Protein AF-B9Y4U5-F1 (afdb_monomer_lite)

Secondary structure (DSSP, 8-state):
------TTHHHHHHHHHH--HHHHTSS-HHHHHHHHHHHHHHHHHHTT-SSHHHHHHHHHHHHHH--GGG-PPPEE-GGGGT----SSHHHHHHHHHHSEEPPGGG-HHHHHHHHHHHHHHHHHHHH-TT-HHHHHHHHHHHHHHHHHHTTTTTT-HHHHHHHHHHHHHHHHHHHHHHHHHHHHHHHHHHHHH--

Sequence (195 aa):
MSQKRKNTDYLDDLFDKHFNDKDFMNTNLADFGQMVRETINEEARKQGYDTMSDLISGEIQEGLSGNSRTRKRPVTAAVHRRHGRYRTRYEYVREMLENIVYPPRQRGYYRDGHQDAVQRYLRRMAINQNDMMMYEKIVDEEIRKYYQQNTRQRSNKYDEGYYDGLKLVARALKQSRDLMMEEISDRLAAALKVY

Organism: NCBI:txid545696

pLDDT: mean 78.86, std 15.86, range [31.8, 96.75]

Radius of gyration: 22.82 Å; chains: 1; bounding box: 58×37×76 Å

Foldseek 3Di:
DDPPPPPCPVVVVLCVPPDDPVVVVPDDPVVVVVVVQCSQQLVVLQQQARGNVLVVVVVVVCVVVVDPVLPDDWAFPVCVVPDDPDPALLSQLCSRLVRTDARRRCHRLLQVLLNVLSVVLNVVCVVPVPPLVVSLVVLVVVLVVLCVVCVPPVSGSNSNNNSVSSVSSNVSSVVSVVSVVVVVVVVVVVVVVVD

Structure (mmCIF, N/CA/C/O backbone):
data_AF-B9Y4U5-F1
#
_entry.id   AF-B9Y4U5-F1
#
loop_
_atom_site.group_PDB
_atom_site.id
_atom_site.type_symbol
_atom_site.label_atom_id
_atom_site.label_alt_id
_atom_site.label_comp_id
_atom_site.label_asym_id
_atom_site.label_entity_id
_atom_site.label_seq_id
_atom_site.pdbx_PDB_ins_code
_atom_site.Cartn_x
_atom_site.Cartn_y
_atom_site.Cartn_z
_atom_site.occupancy
_atom_site.B_iso_or_equiv
_atom_site.auth_seq_id
_atom_site.auth_comp_id
_atom_site.auth_asym_id
_atom_site.auth_atom_id
_atom_site.pdbx_PDB_model_num
ATOM 1 N N . MET A 1 1 ? -1.825 -17.709 40.611 1.00 31.80 1 MET A N 1
ATOM 2 C CA . MET A 1 1 ? -2.908 -18.194 39.730 1.00 31.80 1 MET A CA 1
ATOM 3 C C . MET A 1 1 ? -3.210 -17.103 38.720 1.00 31.80 1 MET A C 1
ATOM 5 O O . MET A 1 1 ? -3.516 -15.998 39.137 1.00 31.80 1 MET A O 1
ATOM 9 N N . SER A 1 2 ? -3.021 -17.370 37.427 1.00 33.81 2 SER A N 1
ATOM 10 C CA . SER A 1 2 ? -3.265 -16.388 36.365 1.00 33.81 2 SER A CA 1
ATOM 11 C C . SER A 1 2 ? -4.761 -16.364 36.057 1.00 33.81 2 SER A C 1
ATOM 13 O O . SER A 1 2 ? -5.298 -17.355 35.561 1.00 33.81 2 SER A O 1
ATOM 15 N N . GLN A 1 3 ? -5.450 -15.280 36.415 1.00 38.94 3 GLN A N 1
ATOM 16 C CA . GLN A 1 3 ? -6.823 -15.045 35.978 1.00 38.94 3 GLN A CA 1
ATOM 17 C C . GLN A 1 3 ? -6.815 -14.974 34.449 1.00 38.94 3 GLN A C 1
ATOM 19 O O . GLN A 1 3 ? -6.248 -14.054 33.862 1.00 38.94 3 GLN A O 1
ATOM 24 N N . LYS A 1 4 ? -7.428 -15.971 33.801 1.00 40.78 4 LYS A N 1
ATOM 25 C CA . LYS A 1 4 ? -7.862 -15.853 32.409 1.00 40.78 4 LYS A CA 1
ATOM 26 C C . LYS A 1 4 ? -8.769 -14.623 32.347 1.00 40.78 4 LYS A C 1
ATOM 28 O O . LYS A 1 4 ? -9.909 -14.712 32.800 1.00 40.78 4 LYS A O 1
ATOM 33 N N . ARG A 1 5 ? -8.249 -13.495 31.847 1.00 41.31 5 ARG A N 1
ATOM 34 C CA . ARG A 1 5 ? -9.070 -12.349 31.435 1.00 41.31 5 ARG A CA 1
ATOM 35 C C . ARG A 1 5 ? -10.187 -12.904 30.563 1.00 41.31 5 ARG A C 1
ATOM 37 O O . ARG A 1 5 ? -9.907 -13.675 29.639 1.00 41.31 5 ARG A O 1
ATOM 44 N N . LYS A 1 6 ? -11.437 -12.634 30.924 1.00 48.72 6 LYS A N 1
ATOM 45 C CA . LYS A 1 6 ? -12.560 -13.089 30.108 1.00 48.72 6 LYS A CA 1
ATOM 46 C C . LYS A 1 6 ? -12.523 -12.251 28.832 1.00 48.72 6 LYS A C 1
ATOM 48 O O . LYS A 1 6 ? -12.240 -11.060 28.891 1.00 48.72 6 LYS A O 1
ATOM 53 N N . ASN A 1 7 ? -12.828 -12.855 27.683 1.00 50.97 7 ASN A N 1
ATOM 54 C CA . ASN A 1 7 ? -12.918 -12.164 26.384 1.00 50.97 7 ASN A CA 1
ATOM 55 C C . ASN A 1 7 ? -13.894 -10.959 26.376 1.00 50.97 7 ASN A C 1
ATOM 57 O O . ASN A 1 7 ? -13.995 -10.268 25.370 1.00 50.97 7 ASN A O 1
ATOM 61 N N . THR A 1 8 ? -14.621 -10.711 27.469 1.00 52.59 8 THR A N 1
ATOM 62 C CA . THR A 1 8 ? -15.580 -9.619 27.657 1.00 52.59 8 THR A CA 1
ATOM 63 C C . THR A 1 8 ? -15.017 -8.414 28.412 1.00 52.59 8 THR A C 1
ATOM 65 O O . THR A 1 8 ? -15.588 -7.342 28.285 1.00 52.59 8 THR A O 1
ATOM 68 N N . ASP A 1 9 ? -13.892 -8.539 29.130 1.00 60.81 9 ASP A N 1
ATOM 69 C CA . ASP A 1 9 ? -13.352 -7.449 29.970 1.00 60.81 9 ASP A CA 1
ATOM 70 C C . ASP A 1 9 ? -12.984 -6.203 29.128 1.00 60.81 9 ASP A C 1
ATOM 72 O O . ASP A 1 9 ? -13.038 -5.075 29.600 1.00 60.81 9 ASP A O 1
ATOM 76 N N . TYR A 1 10 ? -12.644 -6.402 27.848 1.00 59.66 10 TYR A N 1
ATOM 77 C CA . TYR A 1 10 ? -12.403 -5.315 26.894 1.00 59.66 10 TYR A CA 1
ATOM 78 C C . TYR A 1 10 ? -13.688 -4.606 26.450 1.00 59.66 10 TYR A C 1
ATOM 80 O O . TYR A 1 10 ? -13.644 -3.414 26.170 1.00 59.66 10 TYR A O 1
ATOM 88 N N . LEU A 1 11 ? -14.819 -5.318 26.374 1.00 62.88 11 LEU A N 1
ATOM 89 C CA . LEU A 1 11 ? -16.106 -4.715 26.024 1.00 62.88 11 LEU A CA 1
ATOM 90 C C . LEU A 1 11 ? -16.611 -3.842 27.172 1.00 62.88 11 LEU A C 1
ATOM 92 O O . LEU A 1 11 ? -17.043 -2.726 26.911 1.00 62.88 11 LEU A O 1
ATOM 96 N N . ASP A 1 12 ? -16.482 -4.305 28.415 1.00 64.50 12 ASP A N 1
ATOM 97 C CA . ASP A 1 12 ? -16.859 -3.523 29.599 1.00 64.50 12 ASP A CA 1
ATOM 98 C C . ASP A 1 12 ? -16.017 -2.235 29.696 1.00 64.50 12 ASP A C 1
ATOM 100 O O . ASP A 1 12 ? -16.569 -1.139 29.761 1.00 64.50 12 ASP A O 1
ATOM 104 N N . ASP A 1 13 ? -14.690 -2.336 29.539 1.00 67.88 13 ASP A N 1
ATOM 105 C CA . ASP A 1 13 ? -13.790 -1.172 29.461 1.00 67.88 13 ASP A CA 1
ATOM 106 C C . ASP A 1 13 ? -14.142 -0.212 28.307 1.00 67.88 13 ASP A C 1
ATOM 108 O O . ASP A 1 13 ? -13.901 0.996 28.403 1.00 67.88 13 ASP A O 1
ATOM 112 N N . LEU A 1 14 ? -14.641 -0.742 27.184 1.00 66.88 14 LEU A N 1
ATOM 113 C CA . LEU A 1 14 ? -15.046 0.054 26.028 1.00 66.88 14 LEU A CA 1
ATOM 114 C C . LEU A 1 14 ? -16.304 0.859 26.328 1.00 66.88 14 LEU A C 1
ATOM 116 O O . LEU A 1 14 ? -16.372 2.042 25.989 1.00 66.88 14 LEU A O 1
ATOM 120 N N . PHE A 1 15 ? -17.282 0.211 26.959 1.00 69.25 15 PHE A N 1
ATOM 121 C CA . PHE A 1 15 ? -18.535 0.846 27.325 1.00 69.25 15 PHE A CA 1
ATOM 122 C C . PHE A 1 15 ? -18.308 1.942 28.368 1.00 69.25 15 PHE A C 1
ATOM 124 O O . PHE A 1 15 ? -18.728 3.077 28.145 1.00 69.25 15 PHE A O 1
ATOM 131 N N . ASP A 1 16 ? -17.525 1.651 29.407 1.00 69.69 16 ASP A N 1
ATOM 132 C CA . ASP A 1 16 ? -17.220 2.595 30.486 1.00 69.69 16 ASP A CA 1
ATOM 133 C C . ASP A 1 16 ? -16.406 3.818 30.021 1.00 69.69 16 ASP A C 1
ATOM 135 O O . ASP A 1 16 ? -16.535 4.909 30.577 1.00 69.69 16 ASP A O 1
ATOM 139 N N . LYS A 1 17 ? -15.547 3.672 28.999 1.00 66.19 17 LYS A N 1
ATOM 140 C CA . LYS A 1 17 ? -14.717 4.782 28.485 1.00 66.19 17 LYS A CA 1
ATOM 141 C C . LYS A 1 17 ? -15.417 5.667 27.466 1.00 66.19 17 LYS A C 1
ATOM 143 O O . LYS A 1 17 ? -15.064 6.842 27.362 1.00 66.19 17 LYS A O 1
ATOM 148 N N . HIS A 1 18 ? -16.321 5.102 26.669 1.00 62.44 18 HIS A N 1
ATOM 149 C CA . HIS A 1 18 ? -16.858 5.779 25.490 1.00 62.44 18 HIS A CA 1
ATOM 150 C C . HIS A 1 18 ? -18.328 6.173 25.599 1.00 62.44 18 HIS A C 1
ATOM 152 O O . HIS A 1 18 ? -18.766 6.984 24.787 1.00 62.44 18 HIS A O 1
ATOM 158 N N . PHE A 1 19 ? -19.071 5.654 26.578 1.00 64.56 19 PHE A N 1
ATOM 159 C CA . PHE A 1 19 ? -20.485 5.977 26.740 1.00 64.56 19 PHE A CA 1
ATOM 160 C C . PHE A 1 19 ? -20.754 6.413 28.177 1.00 64.56 19 PHE A C 1
ATOM 162 O O . PHE A 1 19 ? -20.823 5.596 29.088 1.00 64.56 19 PHE A O 1
ATOM 169 N N . ASN A 1 20 ? -20.919 7.721 28.380 1.00 63.81 20 ASN A N 1
ATOM 170 C CA . ASN A 1 20 ? -21.478 8.249 29.622 1.00 63.81 20 ASN A CA 1
ATOM 171 C C . ASN A 1 20 ? -22.998 8.405 29.478 1.00 63.81 20 ASN A C 1
ATOM 173 O O . ASN A 1 20 ? -23.496 8.715 28.395 1.00 63.81 20 ASN A O 1
ATOM 177 N N . ASP A 1 21 ? -23.729 8.321 30.594 1.00 58.25 21 ASP A N 1
ATOM 178 C CA . ASP A 1 21 ? -25.197 8.481 30.653 1.00 58.25 21 ASP A CA 1
ATOM 179 C C . ASP A 1 21 ? -25.725 9.753 29.951 1.00 58.25 21 ASP A C 1
ATOM 181 O O . ASP A 1 21 ? -26.880 9.819 29.531 1.00 58.25 21 ASP A O 1
ATOM 185 N N . LYS A 1 22 ? -24.882 10.782 29.795 1.00 58.59 22 LYS A N 1
ATOM 186 C CA . LYS A 1 22 ? -25.225 12.046 29.123 1.00 58.59 22 LYS A CA 1
ATOM 187 C C . LYS A 1 22 ? -25.318 11.942 27.599 1.00 58.59 22 LYS A C 1
ATOM 189 O O . LYS A 1 22 ? -26.089 12.698 27.010 1.00 58.59 22 LYS A O 1
ATOM 194 N N . ASP A 1 23 ? -24.576 11.033 26.972 1.00 55.25 23 ASP A N 1
ATOM 195 C CA . ASP A 1 23 ? -24.597 10.852 25.514 1.00 55.25 23 ASP A CA 1
ATOM 196 C C . ASP A 1 23 ? -25.882 10.135 25.071 1.00 55.25 23 ASP A C 1
ATOM 198 O O . ASP A 1 23 ? -26.455 10.455 24.028 1.00 55.25 23 ASP A O 1
ATOM 202 N N . PHE A 1 24 ? -26.404 9.256 25.935 1.00 53.97 24 PHE A N 1
ATOM 203 C CA . PHE A 1 24 ? -27.672 8.546 25.751 1.00 53.97 24 PHE A CA 1
ATOM 204 C C . PHE A 1 24 ? -28.895 9.478 25.786 1.00 53.97 24 PHE A C 1
ATOM 206 O O . PHE A 1 24 ? -29.883 9.245 25.097 1.00 53.97 24 PHE A O 1
ATOM 213 N N . MET A 1 25 ? -28.838 10.553 26.578 1.00 56.41 25 MET A N 1
ATOM 214 C CA . MET A 1 25 ? -29.981 11.450 26.797 1.00 56.41 25 MET A CA 1
ATOM 215 C C . MET A 1 25 ? -30.208 12.476 25.674 1.00 56.41 25 MET A C 1
ATOM 217 O O . MET A 1 25 ? -31.288 13.058 25.603 1.00 56.41 25 MET A O 1
ATOM 221 N N . ASN A 1 26 ? -29.219 12.705 24.800 1.00 59.91 26 ASN A N 1
ATOM 222 C CA . ASN A 1 26 ? -29.245 13.786 23.802 1.00 59.91 26 ASN A CA 1
ATOM 223 C C . ASN A 1 26 ? -29.295 13.313 22.338 1.00 59.91 26 ASN A C 1
ATOM 225 O O . ASN A 1 26 ? -29.316 14.148 21.433 1.00 59.91 26 ASN A O 1
ATOM 229 N N . THR A 1 27 ? -29.322 12.005 22.081 1.00 62.47 27 THR A N 1
ATOM 230 C CA . THR A 1 27 ? -29.439 11.436 20.728 1.00 62.47 27 THR A CA 1
ATOM 231 C C . THR A 1 27 ? -30.669 10.545 20.619 1.00 62.47 27 THR A C 1
ATOM 233 O O . THR A 1 27 ? -31.099 9.931 21.593 1.00 62.47 27 THR A O 1
ATOM 236 N N . ASN A 1 28 ? -31.286 10.486 19.435 1.00 74.75 28 ASN A N 1
ATOM 237 C CA . ASN A 1 28 ? -32.354 9.514 19.214 1.00 74.75 28 ASN A CA 1
ATOM 238 C C . ASN A 1 28 ? -31.759 8.087 19.220 1.00 74.75 28 ASN A C 1
ATOM 240 O O . ASN A 1 28 ? -30.568 7.890 18.979 1.00 74.75 28 ASN A O 1
ATOM 244 N N . LEU A 1 29 ? -32.593 7.079 19.493 1.00 73.62 29 LEU A N 1
ATOM 245 C CA . LEU A 1 29 ? -32.145 5.690 19.658 1.00 73.62 29 LEU A CA 1
ATOM 246 C C . LEU A 1 29 ? -31.394 5.138 18.429 1.00 73.62 29 LEU A C 1
ATOM 248 O O . LEU A 1 29 ? -30.503 4.302 18.576 1.00 73.62 29 LEU A O 1
ATOM 252 N N . ALA A 1 30 ? -31.749 5.597 17.226 1.00 77.06 30 ALA A N 1
ATOM 253 C CA . ALA A 1 30 ? -31.106 5.166 15.989 1.00 77.06 30 ALA A CA 1
ATOM 254 C C . ALA A 1 30 ? -29.688 5.748 15.857 1.00 77.06 30 ALA A C 1
ATOM 256 O O . ALA A 1 30 ? -28.748 4.999 15.591 1.00 77.06 30 ALA A O 1
ATOM 257 N N . ASP A 1 31 ? -29.528 7.045 16.124 1.00 76.75 31 ASP A N 1
ATOM 258 C CA . ASP A 1 31 ? -28.245 7.753 16.087 1.00 76.75 31 ASP A CA 1
ATOM 259 C C . ASP A 1 31 ? -27.302 7.237 17.179 1.00 76.75 31 ASP A C 1
ATOM 261 O O . ASP A 1 31 ? -26.119 7.008 16.928 1.00 76.75 31 ASP A O 1
ATOM 265 N N . PHE A 1 32 ? -27.834 6.963 18.374 1.00 75.62 32 PHE A N 1
ATOM 266 C CA . PHE A 1 32 ? -27.071 6.330 19.448 1.00 75.62 32 PHE A CA 1
ATOM 267 C C . PHE A 1 32 ? -26.603 4.923 19.049 1.00 75.62 32 PHE A C 1
ATOM 269 O O . PHE A 1 32 ? -25.428 4.585 19.196 1.00 75.62 32 PHE A O 1
ATOM 276 N N . GLY A 1 33 ? -27.493 4.101 18.481 1.00 76.88 33 GLY A N 1
ATOM 277 C CA . GLY A 1 33 ? -27.140 2.764 17.999 1.00 76.88 33 GLY A CA 1
ATOM 278 C C . GLY A 1 33 ? -26.067 2.788 16.903 1.00 76.88 33 GLY A C 1
ATOM 279 O O . GLY A 1 33 ? -25.178 1.931 16.885 1.00 76.88 33 GLY A O 1
ATOM 280 N N . GLN A 1 34 ? -26.110 3.786 16.017 1.00 81.81 34 GLN A N 1
ATOM 281 C CA . GLN A 1 34 ? -25.077 3.997 15.008 1.00 81.81 34 GLN A CA 1
ATOM 282 C C . GLN A 1 34 ? -23.743 4.412 15.641 1.00 81.81 34 GLN A C 1
ATOM 284 O O . GLN A 1 34 ? -22.721 3.803 15.326 1.00 81.81 34 GLN A O 1
ATOM 289 N N . MET A 1 35 ? -23.757 5.358 16.582 1.00 79.62 35 MET A N 1
ATOM 290 C CA . MET A 1 35 ? -22.567 5.802 17.314 1.00 79.62 35 MET A CA 1
ATOM 291 C C . MET A 1 35 ? -21.892 4.643 18.058 1.00 79.62 35 MET A C 1
ATOM 293 O O . MET A 1 35 ? -20.680 4.463 17.962 1.00 79.62 35 MET A O 1
ATOM 297 N N . VAL A 1 36 ? -22.674 3.795 18.735 1.00 79.75 36 VAL A N 1
ATOM 298 C CA . VAL A 1 36 ? -22.163 2.589 19.404 1.00 79.75 36 VAL A CA 1
ATOM 299 C C . VAL A 1 36 ? -21.475 1.660 18.410 1.00 79.75 36 VAL A C 1
ATOM 301 O O . VAL A 1 36 ? -20.350 1.210 18.638 1.00 79.75 36 VAL A O 1
ATOM 304 N N . ARG A 1 37 ? -22.125 1.392 17.275 1.00 82.56 37 ARG A N 1
ATOM 305 C CA . ARG A 1 37 ? -21.579 0.522 16.232 1.00 82.56 37 ARG A CA 1
ATOM 306 C C . ARG A 1 37 ? -20.292 1.082 15.626 1.00 82.56 37 ARG A C 1
ATOM 308 O O . ARG A 1 37 ? -19.374 0.310 15.353 1.00 82.56 37 ARG A O 1
ATOM 315 N N . GLU A 1 38 ? -20.229 2.388 15.395 1.00 84.25 38 GLU A N 1
ATOM 316 C CA . GLU A 1 38 ? -19.049 3.065 14.858 1.00 84.25 38 GLU A CA 1
ATOM 317 C C . GLU A 1 38 ? -17.882 2.996 15.840 1.00 84.25 38 GLU A C 1
ATOM 319 O O . GLU A 1 38 ? -16.821 2.518 15.453 1.00 84.25 38 GLU A O 1
ATOM 324 N N . THR A 1 39 ? -18.091 3.336 17.114 1.00 82.31 39 THR A N 1
ATOM 325 C CA . THR A 1 39 ? -17.060 3.245 18.163 1.00 82.31 39 THR A CA 1
ATOM 326 C C . THR A 1 39 ? -16.540 1.818 18.339 1.00 82.31 39 THR A C 1
ATOM 328 O O . THR A 1 39 ? -15.335 1.590 18.420 1.00 82.31 39 THR A O 1
ATOM 331 N N . ILE A 1 40 ? -17.433 0.827 18.341 1.00 83.19 40 ILE A N 1
ATOM 332 C CA . ILE A 1 40 ? -17.046 -0.584 18.439 1.00 83.19 40 ILE A CA 1
ATOM 333 C C . ILE A 1 40 ? -16.226 -1.015 17.212 1.00 83.19 40 ILE A C 1
ATOM 335 O O . ILE A 1 40 ? -15.199 -1.682 17.343 1.00 83.19 40 ILE A O 1
ATOM 339 N N . ASN A 1 41 ? -16.636 -0.639 16.000 1.00 85.31 41 ASN A N 1
ATOM 340 C CA . ASN A 1 41 ? -15.878 -0.992 14.798 1.00 85.31 41 ASN A CA 1
ATOM 341 C C . ASN A 1 41 ? -14.554 -0.226 14.691 1.00 85.31 41 ASN A C 1
ATOM 343 O O . ASN A 1 41 ? -13.571 -0.784 14.214 1.00 85.31 41 ASN A O 1
ATOM 347 N N . GLU A 1 42 ? -14.504 1.015 15.160 1.00 86.06 42 GLU A N 1
ATOM 348 C CA . GLU A 1 42 ? -13.304 1.849 15.211 1.00 86.06 42 GLU A CA 1
ATOM 349 C C . GLU A 1 42 ? -12.186 1.173 16.014 1.00 86.06 42 GLU A C 1
ATOM 351 O O . GLU A 1 42 ? -11.027 1.099 15.602 1.00 86.06 42 GLU A O 1
ATOM 356 N N . GLU A 1 43 ? -12.562 0.571 17.128 1.00 84.00 43 GLU A N 1
ATOM 357 C CA . GLU A 1 43 ? -11.669 -0.193 17.985 1.00 84.00 43 GLU A CA 1
ATOM 358 C C . GLU A 1 43 ? -11.162 -1.474 17.318 1.00 84.00 43 GLU A C 1
ATOM 360 O O . GLU A 1 43 ? -9.970 -1.788 17.375 1.00 84.00 43 GLU A O 1
ATOM 365 N N . ALA A 1 44 ? -12.019 -2.156 16.559 1.00 85.25 44 ALA A N 1
ATOM 366 C CA . ALA A 1 44 ? -11.588 -3.272 15.724 1.00 85.25 44 ALA A CA 1
ATOM 367 C C . ALA A 1 44 ? -10.611 -2.829 14.613 1.00 85.25 44 ALA A C 1
ATOM 369 O O . ALA A 1 44 ? -9.608 -3.508 14.354 1.00 85.25 44 ALA A O 1
ATOM 370 N N . ARG A 1 45 ? -10.831 -1.655 14.002 1.00 88.38 45 ARG A N 1
ATOM 371 C CA . ARG A 1 45 ? -9.946 -1.076 12.972 1.00 88.38 45 ARG A CA 1
ATOM 372 C C . ARG A 1 45 ? -8.568 -0.729 13.503 1.00 88.38 45 ARG A C 1
ATOM 374 O O . ARG A 1 45 ? -7.583 -1.000 12.808 1.00 88.38 45 ARG A O 1
ATOM 381 N N . LYS A 1 46 ? -8.471 -0.230 14.739 1.00 86.44 46 LYS A N 1
ATOM 382 C CA . LYS A 1 46 ? -7.196 -0.017 15.456 1.00 86.44 46 LYS A CA 1
ATOM 383 C C . LYS A 1 46 ? -6.407 -1.300 15.673 1.00 86.44 46 LYS A C 1
ATOM 385 O O . LYS A 1 46 ? -5.191 -1.234 15.814 1.00 86.44 46 LYS A O 1
ATOM 390 N N . GLN A 1 47 ? -7.064 -2.457 15.651 1.00 82.75 47 GLN A N 1
ATOM 391 C CA . GLN A 1 47 ? -6.411 -3.763 15.758 1.00 82.75 47 GLN A CA 1
ATOM 392 C C . GLN A 1 47 ? -6.143 -4.429 14.399 1.00 82.75 47 GLN A C 1
ATOM 394 O O . GLN A 1 47 ? -5.453 -5.450 14.336 1.00 82.75 47 GLN A O 1
ATOM 399 N N . GLY A 1 48 ? -6.603 -3.819 13.304 1.00 84.25 48 GLY A N 1
ATOM 400 C CA . GLY A 1 48 ? -6.392 -4.301 11.942 1.00 84.25 48 GLY A CA 1
ATOM 401 C C . GLY A 1 48 ? -7.526 -5.166 11.396 1.00 84.25 48 GLY A C 1
ATOM 402 O O . GLY A 1 48 ? -7.270 -5.946 10.486 1.00 84.25 48 GLY A O 1
ATOM 403 N N . TYR A 1 49 ? -8.746 -5.048 11.925 1.00 86.94 49 TYR A N 1
ATOM 404 C CA . TYR A 1 49 ? -9.958 -5.712 11.422 1.00 86.94 49 TYR A CA 1
ATOM 405 C C . TYR A 1 49 ? -10.953 -4.684 10.857 1.00 86.94 49 TYR A C 1
ATOM 407 O O . TYR A 1 49 ? -10.865 -3.509 11.188 1.00 86.94 49 TYR A O 1
ATOM 415 N N . ASP A 1 50 ? -11.901 -5.087 10.005 1.00 86.44 50 ASP A N 1
ATOM 416 C CA . ASP A 1 50 ? -12.919 -4.149 9.488 1.00 86.44 50 ASP A CA 1
ATOM 417 C C . ASP A 1 50 ? -14.055 -3.920 10.493 1.00 86.44 50 ASP A C 1
ATOM 419 O O . ASP A 1 50 ? -14.591 -2.816 10.594 1.00 86.44 50 ASP A O 1
ATOM 423 N N . THR A 1 51 ? -14.423 -4.966 11.237 1.00 86.88 51 THR A N 1
ATOM 424 C CA . THR A 1 51 ? -15.512 -4.939 12.217 1.00 86.88 51 THR A CA 1
ATOM 425 C C . THR A 1 51 ? -15.151 -5.702 13.487 1.00 86.88 51 THR A C 1
ATOM 427 O O . THR A 1 51 ? -14.282 -6.578 13.483 1.00 86.88 51 THR A O 1
ATOM 430 N N . MET A 1 52 ? -15.865 -5.426 14.581 1.00 81.81 52 MET A N 1
ATOM 431 C CA . MET A 1 52 ? -15.682 -6.169 15.836 1.00 81.81 52 MET A CA 1
ATOM 432 C C . MET A 1 52 ? -16.057 -7.651 15.704 1.00 81.81 52 MET A C 1
ATOM 434 O O . MET A 1 52 ? -15.430 -8.511 16.317 1.00 81.81 52 MET A O 1
ATOM 438 N N . SER A 1 53 ? -17.030 -7.977 14.848 1.00 84.12 53 SER A N 1
ATOM 439 C CA . SER A 1 53 ? -17.381 -9.371 14.557 1.00 84.12 53 SER A CA 1
ATOM 440 C C . SER A 1 53 ? -16.207 -10.136 13.934 1.00 84.12 53 SER A C 1
ATOM 442 O O . SER A 1 53 ? -15.979 -11.298 14.280 1.00 84.12 53 SER A O 1
ATOM 444 N N . ASP A 1 54 ? -15.444 -9.493 13.042 1.00 83.75 54 ASP A N 1
ATOM 445 C CA . ASP A 1 54 ? -14.250 -10.090 12.431 1.00 83.75 54 ASP A CA 1
ATOM 446 C C . ASP A 1 54 ? -13.140 -10.308 13.460 1.00 83.75 54 ASP A C 1
ATOM 448 O O . ASP A 1 54 ? -12.468 -11.340 13.431 1.00 83.75 54 ASP A O 1
ATOM 452 N N . LEU A 1 55 ? -12.971 -9.353 14.379 1.00 82.31 55 LEU A N 1
ATOM 453 C CA . LEU A 1 55 ? -12.004 -9.438 15.468 1.00 82.31 55 LEU A CA 1
ATOM 454 C C . LEU A 1 55 ? -12.311 -10.632 16.370 1.00 82.31 55 LEU A C 1
ATOM 456 O O . LEU A 1 55 ? -11.458 -11.503 16.532 1.00 82.31 55 LEU A O 1
ATOM 460 N N . ILE A 1 56 ? -13.541 -10.719 16.885 1.00 81.31 56 ILE A N 1
ATOM 461 C CA . ILE A 1 56 ? -13.973 -11.805 17.777 1.00 81.31 56 ILE A CA 1
ATOM 462 C C . ILE A 1 56 ? -13.822 -13.160 17.078 1.00 81.31 56 ILE A C 1
ATOM 464 O O . ILE A 1 56 ? -13.262 -14.101 17.641 1.00 81.31 56 ILE A O 1
ATOM 468 N N . SER A 1 57 ? -14.272 -13.258 15.825 1.00 80.00 57 SER A N 1
ATOM 469 C CA . SER A 1 57 ? -14.151 -14.490 15.038 1.00 80.00 57 SER A CA 1
ATOM 470 C C . SER A 1 57 ? -12.686 -14.886 14.828 1.00 80.00 57 SER A C 1
ATOM 472 O O . SER A 1 57 ? -12.332 -16.059 14.961 1.00 80.00 57 SER A O 1
ATOM 474 N N . GLY A 1 58 ? -11.820 -13.908 14.544 1.00 74.38 58 GLY A N 1
ATOM 475 C CA . GLY A 1 58 ? -10.383 -14.108 14.388 1.00 74.38 58 GLY A CA 1
ATOM 476 C C . GLY A 1 58 ? -9.709 -14.584 15.674 1.00 74.38 58 GLY A C 1
ATOM 477 O O . GLY A 1 58 ? -8.928 -15.534 15.637 1.00 74.38 58 GLY A O 1
ATOM 478 N N . GLU A 1 59 ? -10.036 -13.981 16.816 1.00 74.31 59 GLU A N 1
ATOM 479 C CA . GLU A 1 59 ? -9.495 -14.375 18.121 1.00 74.31 59 GLU A CA 1
ATOM 480 C C . GLU A 1 59 ? -9.927 -15.782 18.535 1.00 74.31 59 GLU A C 1
ATOM 482 O O . GLU A 1 59 ? -9.098 -16.573 18.990 1.00 74.31 59 GLU A O 1
ATOM 487 N N . ILE A 1 60 ? -11.199 -16.130 18.322 1.00 73.44 60 ILE A N 1
ATOM 488 C CA . ILE A 1 60 ? -11.713 -17.480 18.577 1.00 73.44 60 ILE A CA 1
ATOM 489 C C . ILE A 1 60 ? -10.978 -18.496 17.696 1.00 73.44 60 ILE A C 1
ATOM 491 O O . ILE A 1 60 ? -10.497 -19.517 18.190 1.00 73.44 60 ILE A O 1
ATOM 495 N N . GLN A 1 61 ? -10.834 -18.217 16.399 1.00 69.31 61 GLN A N 1
ATOM 496 C CA . GLN A 1 61 ? -10.160 -19.123 15.469 1.00 69.31 61 GLN A CA 1
ATOM 497 C C . GLN A 1 61 ? -8.670 -19.311 15.807 1.00 69.31 61 GLN A C 1
ATOM 499 O O . GLN A 1 61 ? -8.130 -20.415 15.685 1.00 69.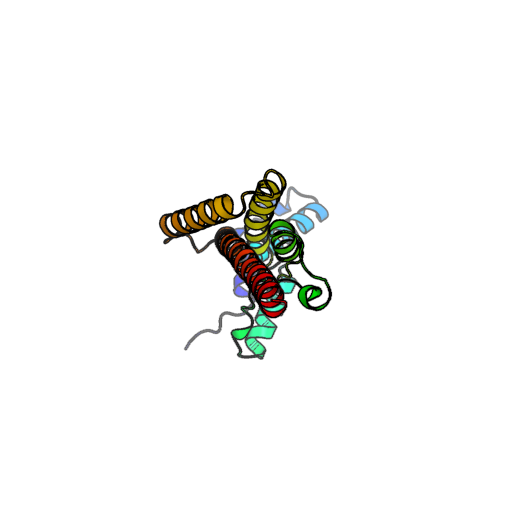31 61 GLN A O 1
ATOM 504 N N . GLU A 1 62 ? -7.990 -18.259 16.261 1.00 67.56 62 GLU A N 1
ATOM 505 C CA . GLU A 1 62 ? -6.596 -18.336 16.703 1.00 67.56 62 GLU A CA 1
ATOM 506 C C . GLU A 1 62 ? -6.430 -19.088 18.021 1.00 67.56 62 GLU A C 1
ATOM 508 O O . GLU A 1 62 ? -5.543 -19.940 18.121 1.00 67.56 62 GLU A O 1
ATOM 513 N N . GLY A 1 63 ? -7.307 -18.826 18.993 1.00 64.62 63 GLY A N 1
ATOM 514 C CA . GLY A 1 63 ? -7.333 -19.531 20.271 1.00 64.62 63 GLY A CA 1
ATOM 515 C C . GLY A 1 63 ? -7.590 -21.031 20.111 1.00 64.62 63 GLY A C 1
ATOM 516 O O . GLY A 1 63 ? -7.000 -21.832 20.833 1.00 64.62 63 GLY A O 1
ATOM 517 N N . LEU A 1 64 ? -8.411 -21.418 19.129 1.00 61.53 64 LEU A N 1
ATOM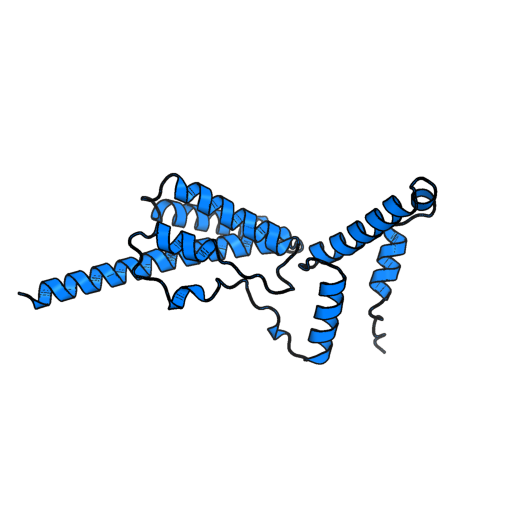 518 C CA . LEU A 1 64 ? -8.713 -22.819 18.824 1.00 61.53 64 LEU A CA 1
ATOM 519 C C . LEU A 1 64 ? -7.629 -23.514 17.989 1.00 61.53 64 LEU A C 1
ATOM 521 O O . LEU A 1 64 ? -7.392 -24.704 18.180 1.00 61.53 64 LEU A O 1
ATOM 525 N N . SER A 1 65 ? -6.965 -22.815 17.060 1.00 60.72 65 SER A N 1
ATOM 526 C CA . SER A 1 65 ? -5.982 -23.461 16.171 1.00 60.72 65 SER A CA 1
ATOM 527 C C . SER A 1 65 ? -4.579 -23.595 16.773 1.00 60.72 65 SER A C 1
ATOM 529 O O . SER A 1 65 ? -3.749 -24.310 16.208 1.00 60.72 65 SER A O 1
ATOM 531 N N . GLY A 1 66 ? -4.273 -22.884 17.869 1.00 53.38 66 GLY A N 1
ATOM 532 C CA . GLY A 1 66 ? -2.951 -22.876 18.520 1.00 53.38 66 GLY A CA 1
ATOM 533 C C . GLY A 1 66 ? -1.799 -22.377 17.630 1.00 53.38 66 GLY A C 1
ATOM 534 O O . GLY A 1 66 ? -0.642 -22.355 18.047 1.00 53.38 66 GLY A O 1
ATOM 535 N N . ASN A 1 67 ? -2.091 -21.973 16.392 1.00 48.72 67 ASN A N 1
ATOM 536 C CA . ASN A 1 67 ? -1.120 -21.622 15.372 1.00 48.72 67 ASN A CA 1
ATOM 537 C C . ASN A 1 67 ? -1.171 -20.108 15.130 1.00 48.72 67 ASN A C 1
ATOM 539 O O . ASN A 1 67 ? -2.004 -19.608 14.380 1.00 48.72 67 ASN A O 1
ATOM 543 N N . SER A 1 68 ? -0.176 -19.386 15.651 1.00 50.94 68 SER A N 1
ATOM 544 C CA . SER A 1 68 ? 0.104 -17.960 15.365 1.00 50.94 68 SER A CA 1
ATOM 545 C C . SER A 1 68 ? 0.460 -17.672 13.880 1.00 50.94 68 SER A C 1
ATOM 547 O O . SER A 1 68 ? 0.804 -16.558 13.481 1.00 50.94 68 SER A O 1
ATOM 549 N N . ARG A 1 69 ? 0.366 -18.685 13.004 1.00 45.19 69 ARG A N 1
ATOM 550 C CA . ARG A 1 69 ? 0.657 -18.622 11.558 1.00 45.19 69 ARG A CA 1
ATOM 551 C C . ARG A 1 69 ? -0.392 -17.851 10.737 1.00 45.19 69 ARG A C 1
ATOM 553 O O . ARG A 1 69 ? -0.269 -17.759 9.518 1.00 45.19 69 ARG A O 1
ATOM 560 N N . THR A 1 70 ? -1.401 -17.270 11.376 1.00 49.03 70 THR A N 1
ATOM 561 C CA . THR A 1 70 ? -2.434 -16.417 10.762 1.00 49.03 70 THR A CA 1
ATOM 562 C C . THR A 1 70 ? -1.956 -15.001 10.435 1.00 49.03 70 THR A C 1
ATOM 564 O O . THR A 1 70 ? -2.665 -14.282 9.730 1.00 49.03 70 THR A O 1
ATOM 567 N N . ARG A 1 71 ? -0.727 -14.609 10.820 1.00 53.66 71 ARG A N 1
ATOM 568 C CA . ARG A 1 71 ? -0.035 -13.414 10.287 1.00 53.66 71 ARG A CA 1
ATOM 569 C C . ARG A 1 71 ? 0.400 -13.619 8.829 1.00 53.66 71 ARG A C 1
ATOM 571 O O . ARG A 1 71 ? 1.577 -13.512 8.482 1.00 53.66 71 ARG A O 1
ATOM 578 N N . LYS A 1 72 ? -0.548 -13.951 7.956 1.00 66.75 72 LYS A N 1
ATOM 579 C CA . LYS A 1 72 ? -0.345 -13.893 6.508 1.00 66.75 72 LYS A CA 1
ATOM 580 C C . LYS A 1 72 ? -0.121 -12.431 6.153 1.00 66.75 72 LYS A C 1
ATOM 582 O O . LYS A 1 72 ? -0.810 -11.592 6.706 1.00 66.75 72 LYS A O 1
ATOM 587 N N . ARG A 1 73 ? 0.872 -12.125 5.320 1.00 71.88 73 ARG A N 1
ATOM 588 C CA . ARG A 1 73 ? 1.063 -10.780 4.748 1.00 71.88 73 ARG A CA 1
ATOM 589 C C . ARG A 1 73 ? 0.024 -10.534 3.653 1.00 71.88 73 ARG A C 1
ATOM 591 O O . ARG A 1 73 ? -0.509 -11.527 3.144 1.00 71.88 73 ARG A O 1
ATOM 598 N N . PRO A 1 74 ? -0.220 -9.277 3.247 1.00 79.56 74 PRO A N 1
ATOM 599 C CA . PRO A 1 74 ? -1.035 -9.025 2.077 1.00 79.56 74 PRO A CA 1
ATOM 600 C C . PRO A 1 74 ? -0.351 -9.701 0.892 1.00 79.56 74 PRO A C 1
ATOM 602 O O . PRO A 1 74 ? 0.876 -9.647 0.749 1.00 79.56 74 PRO A O 1
ATOM 605 N N . VAL A 1 75 ? -1.135 -10.409 0.091 1.00 73.62 75 VAL A N 1
ATOM 606 C CA . VAL A 1 75 ? -0.638 -11.123 -1.086 1.00 73.62 75 VAL A CA 1
ATOM 607 C C . VAL A 1 75 ? -1.345 -10.589 -2.307 1.00 73.62 75 VAL A C 1
ATOM 609 O O . VAL A 1 75 ? -2.548 -10.339 -2.271 1.00 73.62 75 VAL A O 1
ATOM 612 N N . THR A 1 76 ? -0.615 -10.440 -3.402 1.00 72.12 76 THR A N 1
ATOM 613 C CA . THR A 1 76 ? -1.257 -10.154 -4.676 1.00 72.12 76 THR A CA 1
ATOM 614 C C . THR A 1 76 ? -2.034 -11.389 -5.120 1.00 72.12 76 THR A C 1
ATOM 616 O O . THR A 1 76 ? -1.531 -12.516 -5.040 1.00 72.12 76 THR A O 1
ATOM 619 N N . ALA A 1 77 ? -3.282 -11.196 -5.540 1.00 65.38 77 ALA A N 1
ATOM 620 C CA . ALA A 1 77 ? -4.140 -12.259 -6.026 1.00 65.38 77 ALA A CA 1
ATOM 621 C C . ALA A 1 77 ? -3.425 -13.035 -7.142 1.00 65.38 77 ALA A C 1
ATOM 623 O O . ALA A 1 77 ? -2.713 -12.470 -7.979 1.00 65.38 77 ALA A O 1
ATOM 624 N N . ALA A 1 78 ? -3.625 -14.353 -7.159 1.00 53.50 78 ALA A N 1
ATOM 625 C CA . ALA A 1 78 ? -2.933 -15.308 -8.029 1.00 53.50 78 ALA A CA 1
ATOM 626 C C . ALA A 1 78 ? -3.217 -15.154 -9.545 1.00 53.50 78 ALA A C 1
ATOM 628 O O . ALA A 1 78 ? -2.879 -16.049 -10.322 1.00 53.50 78 ALA A O 1
ATOM 629 N N . VAL A 1 79 ? -3.779 -14.019 -9.978 1.00 50.62 79 VAL A N 1
ATOM 630 C CA . VAL A 1 79 ? -3.923 -13.589 -11.384 1.00 50.62 79 VAL A CA 1
ATOM 631 C C . VAL A 1 79 ? -2.583 -13.688 -12.141 1.00 50.62 79 VAL A C 1
ATOM 633 O O . VAL A 1 79 ? -2.551 -14.016 -13.326 1.00 50.62 79 VAL A O 1
ATOM 636 N N . HIS A 1 80 ? -1.476 -13.590 -11.398 1.00 51.22 80 HIS A N 1
ATOM 637 C CA . HIS A 1 80 ? -0.083 -13.827 -11.788 1.00 51.22 80 HIS A CA 1
ATOM 638 C C . HIS A 1 80 ? 0.196 -15.049 -12.665 1.00 51.22 80 HIS A C 1
ATOM 640 O O . HIS A 1 80 ? 1.175 -15.049 -13.402 1.00 51.22 80 HIS A O 1
ATOM 646 N N . ARG A 1 81 ? -0.594 -16.125 -12.572 1.00 51.31 81 ARG A N 1
ATOM 647 C CA . ARG A 1 81 ? -0.289 -17.349 -13.331 1.00 51.31 81 ARG A CA 1
ATOM 648 C C . ARG A 1 81 ? -0.866 -17.363 -14.747 1.00 51.31 81 ARG A C 1
ATOM 650 O O . ARG A 1 81 ? -0.562 -18.297 -15.481 1.00 51.31 81 ARG A O 1
ATOM 657 N N . ARG A 1 82 ? -1.728 -16.407 -15.123 1.00 50.25 82 ARG A N 1
ATOM 658 C CA . ARG A 1 82 ? -2.527 -16.507 -16.363 1.00 50.25 82 ARG A CA 1
ATOM 659 C C . ARG A 1 82 ? -2.323 -15.387 -17.390 1.00 50.25 82 ARG A C 1
ATOM 661 O O . ARG A 1 82 ? -2.710 -15.586 -18.536 1.00 50.25 82 ARG A O 1
ATOM 668 N N . HIS A 1 83 ? -1.672 -14.280 -17.043 1.00 47.28 83 HIS A N 1
ATOM 669 C CA . HIS A 1 83 ? -1.374 -13.181 -17.972 1.00 47.28 83 HIS A CA 1
ATOM 670 C C . HIS A 1 83 ? 0.140 -12.932 -17.928 1.00 47.28 83 HIS A C 1
ATOM 672 O O . HIS A 1 83 ? 0.669 -12.568 -16.891 1.00 47.28 83 HIS A O 1
ATOM 678 N N . GLY A 1 84 ? 0.918 -13.378 -18.913 1.00 57.34 84 GLY A N 1
ATOM 679 C CA . GLY A 1 84 ? 1.189 -12.634 -20.145 1.00 57.34 84 GLY A CA 1
ATOM 680 C C . GLY A 1 84 ? 2.595 -12.022 -20.047 1.00 57.34 84 GLY A C 1
ATOM 681 O O . GLY A 1 84 ? 3.009 -11.612 -18.968 1.00 57.34 84 GLY A O 1
ATOM 682 N N . ARG A 1 85 ? 3.372 -11.997 -21.137 1.00 69.94 85 ARG A N 1
ATOM 683 C CA . ARG A 1 85 ? 4.651 -11.262 -21.161 1.00 69.94 85 ARG A CA 1
ATOM 684 C C . ARG A 1 85 ? 4.353 -9.776 -20.933 1.00 69.94 85 ARG A C 1
ATOM 686 O O . ARG A 1 85 ? 3.649 -9.180 -21.748 1.00 69.94 85 ARG A O 1
ATOM 693 N N . TYR A 1 86 ? 4.843 -9.201 -19.838 1.00 81.25 86 TYR A N 1
ATOM 694 C CA . TYR A 1 86 ? 4.730 -7.765 -19.575 1.00 81.25 86 TYR A CA 1
ATOM 695 C C . TYR A 1 86 ? 5.600 -7.006 -20.577 1.00 81.25 86 TYR A C 1
ATOM 697 O O . TYR A 1 86 ? 6.750 -7.376 -20.786 1.00 81.25 86 TYR A O 1
ATOM 705 N N . ARG A 1 87 ? 5.078 -5.953 -21.211 1.00 83.94 87 ARG A N 1
ATOM 706 C CA . ARG A 1 87 ? 5.846 -5.163 -22.190 1.00 83.94 87 ARG A CA 1
ATOM 707 C C . ARG A 1 87 ? 6.710 -4.113 -21.516 1.00 83.94 87 ARG A C 1
ATOM 709 O O . ARG A 1 87 ? 7.748 -3.732 -22.048 1.00 83.94 87 ARG A O 1
ATOM 716 N N . THR A 1 88 ? 6.268 -3.624 -20.360 1.00 89.00 88 THR A N 1
ATOM 717 C CA . THR A 1 88 ? 6.967 -2.583 -19.605 1.00 89.00 88 THR A CA 1
ATOM 718 C C . THR A 1 88 ? 7.052 -2.925 -18.125 1.00 89.00 88 THR A C 1
ATOM 720 O O . THR A 1 88 ? 6.253 -3.687 -17.577 1.00 89.00 88 THR A O 1
ATOM 723 N N . ARG A 1 89 ? 8.047 -2.339 -17.452 1.00 91.56 89 ARG A N 1
ATOM 724 C CA . ARG A 1 89 ? 8.201 -2.474 -16.000 1.00 91.56 89 ARG A CA 1
ATOM 725 C C . ARG A 1 89 ? 6.983 -1.917 -15.263 1.00 91.56 89 ARG A C 1
ATOM 727 O O . ARG A 1 89 ? 6.568 -2.495 -14.263 1.00 91.56 89 ARG A O 1
ATOM 734 N N . TYR A 1 90 ? 6.399 -0.833 -15.779 1.00 93.00 90 TYR A N 1
ATOM 735 C CA . TYR A 1 90 ? 5.189 -0.232 -15.225 1.00 93.00 90 TYR A CA 1
ATOM 736 C C . TYR A 1 90 ? 4.009 -1.206 -15.226 1.00 93.00 90 TYR A C 1
ATOM 738 O O . TYR A 1 90 ? 3.355 -1.345 -14.200 1.00 93.00 90 TYR A O 1
ATOM 746 N N . GLU A 1 91 ? 3.765 -1.908 -16.339 1.00 90.31 91 GLU A N 1
ATOM 747 C CA . GLU A 1 91 ? 2.679 -2.893 -16.439 1.00 90.31 91 GLU A CA 1
ATOM 748 C C . GLU A 1 91 ? 2.806 -3.982 -15.370 1.00 90.31 91 GLU A C 1
ATOM 750 O O . GLU A 1 91 ? 1.830 -4.269 -14.681 1.00 90.31 91 GLU A O 1
ATOM 755 N N . TYR A 1 92 ? 4.017 -4.523 -15.180 1.00 89.88 92 TYR A N 1
ATOM 756 C CA . TYR A 1 92 ? 4.289 -5.498 -14.120 1.00 89.88 92 TYR A CA 1
ATOM 757 C C . TYR A 1 92 ? 3.964 -4.927 -12.738 1.00 89.88 92 TYR A C 1
ATOM 759 O O . TYR A 1 92 ? 3.265 -5.553 -11.944 1.00 89.88 92 TYR A O 1
ATOM 767 N N . VAL A 1 93 ? 4.480 -3.731 -12.433 1.00 91.81 93 VAL A N 1
ATOM 768 C CA . VAL A 1 93 ? 4.303 -3.106 -11.115 1.00 91.81 93 VAL A CA 1
ATOM 769 C C . VAL A 1 93 ? 2.836 -2.780 -10.853 1.00 91.81 93 VAL A C 1
ATOM 771 O O . VAL A 1 93 ? 2.349 -3.033 -9.754 1.00 91.81 93 VAL A O 1
ATOM 774 N N . ARG A 1 94 ? 2.122 -2.256 -11.852 1.00 92.25 94 ARG A N 1
ATOM 775 C CA . ARG A 1 94 ? 0.699 -1.936 -11.756 1.00 92.25 94 ARG A CA 1
ATOM 776 C C . ARG A 1 94 ? -0.119 -3.181 -11.421 1.00 92.25 94 ARG A C 1
ATOM 778 O O . ARG A 1 94 ? -0.820 -3.192 -10.414 1.00 92.25 94 ARG A O 1
ATOM 785 N N . GLU A 1 95 ? 0.063 -4.249 -12.193 1.00 87.88 95 GLU A N 1
ATOM 786 C CA . GLU A 1 95 ? -0.623 -5.528 -11.982 1.00 87.88 95 GLU A CA 1
ATOM 787 C C . GLU A 1 95 ? -0.355 -6.099 -10.578 1.00 87.88 95 GLU A C 1
ATOM 789 O O . GLU A 1 95 ? -1.255 -6.604 -9.899 1.00 87.88 95 GLU A O 1
ATOM 794 N N . MET A 1 96 ? 0.894 -5.968 -10.118 1.00 86.88 96 MET A N 1
ATOM 795 C CA . MET A 1 96 ? 1.342 -6.426 -8.806 1.00 86.88 96 MET A CA 1
ATOM 796 C C . MET A 1 96 ? 0.687 -5.702 -7.628 1.00 86.88 96 MET A C 1
ATOM 798 O O . MET A 1 96 ? 0.555 -6.273 -6.541 1.00 86.88 96 MET A O 1
ATOM 802 N N . LEU A 1 97 ? 0.327 -4.437 -7.823 1.00 91.56 97 LEU A N 1
ATOM 803 C CA . LEU A 1 97 ? -0.091 -3.537 -6.756 1.00 91.56 97 LEU A CA 1
ATOM 804 C C . LEU A 1 97 ? -1.599 -3.254 -6.753 1.00 91.56 97 LEU A C 1
ATOM 806 O O . LEU A 1 97 ? -2.137 -2.904 -5.706 1.00 91.56 97 LEU A O 1
ATOM 810 N N . GLU A 1 98 ? -2.299 -3.436 -7.871 1.00 88.50 98 GLU A N 1
ATOM 811 C CA . GLU A 1 98 ? -3.753 -3.223 -7.947 1.00 88.50 98 GLU A CA 1
ATOM 812 C C . GLU A 1 98 ? -4.556 -4.388 -7.342 1.00 88.50 98 GLU A C 1
ATOM 814 O O . GLU A 1 98 ? -5.632 -4.182 -6.783 1.00 88.50 98 GLU A O 1
ATOM 819 N N . ASN A 1 99 ? -4.011 -5.607 -7.366 1.00 84.62 99 ASN A N 1
ATOM 820 C CA . ASN A 1 99 ? -4.740 -6.829 -7.009 1.00 84.62 99 ASN A CA 1
ATOM 821 C C . ASN A 1 99 ? -4.386 -7.381 -5.615 1.00 84.62 99 ASN A C 1
ATOM 823 O O . ASN A 1 99 ? -4.186 -8.585 -5.450 1.00 84.62 99 ASN A O 1
ATOM 827 N N . ILE A 1 100 ? -4.259 -6.529 -4.595 1.00 88.88 100 ILE A N 1
ATOM 828 C CA . ILE A 1 100 ? -3.816 -6.950 -3.252 1.00 88.88 100 ILE A CA 1
ATOM 829 C C . ILE A 1 100 ? -4.984 -7.503 -2.428 1.00 88.88 100 ILE A C 1
ATOM 831 O O . ILE A 1 100 ? -5.998 -6.838 -2.221 1.00 88.88 100 ILE A O 1
ATOM 835 N N . VAL A 1 101 ? -4.810 -8.709 -1.886 1.00 87.38 101 VAL A N 1
ATOM 836 C CA . VAL A 1 101 ? -5.759 -9.362 -0.981 1.00 87.38 101 VAL A CA 1
ATOM 837 C C . VAL A 1 101 ? -5.280 -9.232 0.460 1.00 87.38 101 VAL A C 1
ATOM 839 O O . VAL A 1 101 ? -4.175 -9.659 0.808 1.00 87.38 101 VAL A O 1
ATOM 842 N N . TYR A 1 102 ? -6.154 -8.687 1.308 1.00 87.38 102 TYR A N 1
ATOM 843 C CA . TYR A 1 102 ? -5.881 -8.444 2.721 1.00 87.38 102 TYR A CA 1
ATOM 844 C C . TYR A 1 102 ? -6.473 -9.543 3.614 1.00 87.38 102 TYR A C 1
ATOM 846 O O . TYR A 1 102 ? -7.701 -9.721 3.658 1.00 87.38 102 TYR A O 1
ATOM 854 N N . PRO A 1 103 ? -5.634 -10.281 4.359 1.00 84.25 103 PRO A N 1
ATOM 855 C CA . PRO A 1 103 ? -6.122 -11.211 5.367 1.00 84.25 103 PRO A CA 1
ATOM 856 C C . PRO A 1 103 ? -6.766 -10.451 6.540 1.00 84.25 103 PRO A C 1
ATOM 858 O O . PRO A 1 103 ? -6.452 -9.279 6.737 1.00 84.25 103 PRO A O 1
ATOM 861 N N . PRO A 1 104 ? -7.631 -11.100 7.345 1.00 80.81 104 PRO A N 1
ATOM 862 C CA . PRO A 1 104 ? -8.466 -10.429 8.349 1.00 80.81 104 PRO A CA 1
ATOM 863 C C . PRO A 1 104 ? -7.745 -9.470 9.305 1.00 80.81 104 PRO A C 1
ATOM 865 O O . PRO A 1 104 ? -8.286 -8.412 9.573 1.00 80.81 104 PRO A O 1
ATOM 868 N N . ARG A 1 105 ? -6.524 -9.798 9.753 1.00 80.31 105 ARG A N 1
ATOM 869 C CA . ARG A 1 105 ? -5.691 -8.983 10.669 1.00 80.31 105 ARG A CA 1
ATOM 870 C C . ARG A 1 105 ? -4.950 -7.804 10.031 1.00 80.31 105 ARG A C 1
ATOM 872 O O . ARG A 1 105 ? -4.212 -7.089 10.706 1.00 80.31 105 ARG A O 1
ATOM 879 N N . GLN A 1 106 ? -5.053 -7.674 8.717 1.00 86.62 106 GLN A N 1
ATOM 880 C CA . GLN A 1 106 ? -4.395 -6.647 7.909 1.00 86.62 106 GLN A CA 1
ATOM 881 C C . GLN A 1 106 ? -5.435 -5.820 7.165 1.00 86.62 106 GLN A C 1
ATOM 883 O O . GLN A 1 106 ? -5.259 -5.446 6.010 1.00 86.62 106 GLN A O 1
ATOM 888 N N . ARG A 1 107 ? -6.555 -5.582 7.831 1.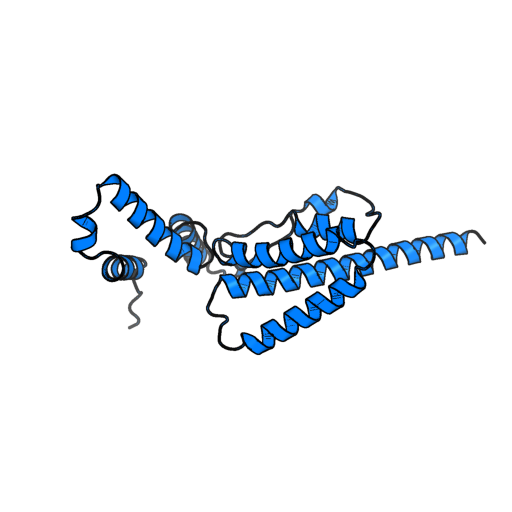00 87.88 107 ARG A N 1
ATOM 889 C CA . ARG A 1 107 ? -7.663 -4.754 7.381 1.00 87.88 107 ARG A CA 1
ATOM 890 C C . ARG A 1 107 ? -7.768 -3.513 8.264 1.00 87.88 107 ARG A C 1
ATOM 892 O O . ARG A 1 107 ? -6.777 -3.151 8.906 1.00 87.88 107 ARG A O 1
ATOM 899 N N . GLY A 1 108 ? -8.912 -2.827 8.255 1.00 90.75 108 GLY A N 1
ATOM 900 C CA . GLY A 1 108 ? -9.072 -1.569 8.983 1.00 90.75 108 GLY A CA 1
ATOM 901 C C . GLY A 1 108 ? -7.923 -0.598 8.693 1.00 90.75 108 GLY A C 1
ATOM 902 O O . GLY A 1 108 ? -7.473 -0.485 7.550 1.00 90.75 108 GLY A O 1
ATOM 903 N N . TYR A 1 109 ? -7.368 0.020 9.739 1.00 92.88 109 TYR A N 1
ATOM 904 C CA . TYR A 1 109 ? -6.311 1.019 9.567 1.00 92.88 109 TYR A CA 1
ATOM 905 C C . TYR A 1 109 ? -5.032 0.491 8.931 1.00 92.88 109 TYR A C 1
ATOM 907 O O . TYR A 1 109 ? -4.366 1.232 8.211 1.00 92.88 109 TYR A O 1
ATOM 915 N N . TYR A 1 110 ? -4.702 -0.789 9.126 1.00 93.31 110 TYR A N 1
ATOM 916 C CA . TYR A 1 110 ? -3.565 -1.385 8.428 1.00 93.31 110 TYR A CA 1
ATOM 917 C C . TYR A 1 110 ? -3.760 -1.319 6.912 1.00 93.31 110 TYR A C 1
ATOM 919 O O . TYR A 1 110 ? -2.858 -0.908 6.181 1.00 93.31 110 TYR A O 1
ATOM 927 N N . ARG A 1 111 ? -4.941 -1.713 6.422 1.00 94.62 111 ARG A N 1
ATOM 928 C CA . ARG A 1 111 ? -5.238 -1.674 4.986 1.00 94.62 111 ARG A CA 1
ATOM 929 C C . ARG A 1 111 ? -5.230 -0.246 4.465 1.00 94.62 111 ARG A C 1
ATOM 931 O O . ARG A 1 111 ? -4.704 -0.038 3.377 1.00 94.62 111 ARG A O 1
ATOM 938 N N . ASP A 1 112 ? -5.766 0.700 5.229 1.00 95.06 112 ASP A N 1
ATOM 939 C CA . ASP A 1 112 ? -5.815 2.110 4.838 1.00 95.06 112 ASP A CA 1
ATOM 940 C C . ASP A 1 112 ? -4.404 2.667 4.613 1.00 95.06 112 ASP A C 1
ATOM 942 O O . ASP A 1 112 ? -4.100 3.149 3.521 1.00 95.06 112 ASP A O 1
ATOM 946 N N . GLY A 1 113 ? -3.501 2.496 5.586 1.00 94.81 113 GLY A N 1
ATOM 947 C CA . GLY A 1 113 ? -2.109 2.933 5.444 1.00 94.81 113 GLY A CA 1
ATOM 948 C C . GLY A 1 113 ? -1.381 2.202 4.320 1.00 94.81 113 GLY A C 1
ATOM 949 O O . GLY A 1 113 ? -0.679 2.813 3.513 1.00 94.81 113 GLY A O 1
ATOM 950 N N . HIS A 1 114 ? -1.595 0.890 4.202 1.00 95.38 114 HIS A N 1
ATOM 951 C CA . HIS A 1 114 ? -1.001 0.101 3.129 1.00 95.38 114 HIS A CA 1
ATOM 952 C C . HIS A 1 114 ? -1.464 0.568 1.741 1.00 95.38 114 HIS A C 1
ATOM 954 O O . HIS A 1 114 ? -0.655 0.644 0.813 1.00 95.38 114 HIS A O 1
ATOM 960 N N . GLN A 1 115 ? -2.757 0.838 1.562 1.00 95.69 115 GLN A N 1
ATOM 961 C CA . GLN A 1 115 ? -3.307 1.322 0.298 1.00 95.69 115 GLN A CA 1
ATOM 962 C C . GLN A 1 115 ? -2.836 2.738 -0.012 1.00 95.69 115 GLN A C 1
ATOM 964 O O . GLN A 1 115 ? -2.523 3.008 -1.167 1.00 95.69 115 GLN A O 1
ATOM 969 N N . ASP A 1 116 ? -2.703 3.612 0.985 1.00 96.75 116 ASP A N 1
ATOM 970 C CA . ASP A 1 116 ? -2.183 4.963 0.776 1.00 96.75 116 ASP A CA 1
ATOM 971 C C . ASP A 1 116 ? -0.765 4.938 0.177 1.00 96.75 116 ASP A C 1
ATOM 973 O O . ASP A 1 116 ? -0.517 5.530 -0.879 1.00 96.75 116 ASP A O 1
ATOM 977 N N . ALA A 1 117 ? 0.141 4.144 0.762 1.00 96.19 117 ALA A N 1
ATOM 978 C CA . ALA A 1 117 ? 1.487 3.949 0.221 1.00 96.19 117 ALA A CA 1
ATOM 979 C C . ALA A 1 117 ? 1.454 3.413 -1.223 1.00 96.19 117 ALA A C 1
ATOM 981 O O . ALA A 1 117 ? 2.114 3.954 -2.114 1.00 96.19 117 ALA A O 1
ATOM 982 N N . VAL A 1 118 ? 0.660 2.370 -1.476 1.00 96.19 118 VAL A N 1
ATOM 983 C CA . VAL A 1 118 ? 0.551 1.744 -2.802 1.00 96.19 118 VAL A CA 1
ATOM 984 C C . VAL A 1 118 ? 0.007 2.723 -3.847 1.00 96.19 118 VAL A C 1
ATOM 986 O O . VAL A 1 118 ? 0.636 2.936 -4.885 1.00 96.19 118 VAL A O 1
ATOM 989 N N . GLN A 1 119 ? -1.123 3.369 -3.566 1.00 96.12 119 GLN A N 1
ATOM 990 C CA . GLN A 1 119 ? -1.792 4.293 -4.482 1.00 96.12 119 GLN A CA 1
ATOM 991 C C . GLN A 1 119 ? -0.957 5.543 -4.748 1.00 96.12 119 GLN A C 1
ATOM 993 O O . GLN A 1 119 ? -0.949 6.078 -5.859 1.00 96.12 119 GLN A O 1
ATOM 998 N N . ARG A 1 120 ? -0.220 6.030 -3.747 1.00 95.94 120 ARG A N 1
ATOM 999 C CA . ARG A 1 120 ? 0.725 7.135 -3.924 1.00 95.94 120 ARG A CA 1
ATOM 1000 C C . ARG A 1 120 ? 1.775 6.803 -4.979 1.00 95.94 120 ARG A C 1
ATOM 1002 O O . ARG A 1 120 ? 2.025 7.626 -5.861 1.00 95.94 120 ARG A O 1
ATOM 1009 N N . TYR A 1 121 ? 2.373 5.618 -4.915 1.00 95.88 121 TYR A N 1
ATOM 1010 C CA . TYR A 1 121 ? 3.417 5.230 -5.858 1.00 95.88 121 TYR A CA 1
ATOM 1011 C C . TYR A 1 121 ? 2.871 4.812 -7.224 1.00 95.88 121 TYR A C 1
ATOM 1013 O O . TYR A 1 121 ? 3.476 5.180 -8.229 1.00 95.88 121 TYR A O 1
ATOM 1021 N N . LEU A 1 122 ? 1.702 4.169 -7.290 1.00 94.75 122 LEU A N 1
ATOM 1022 C CA . LEU A 1 122 ? 1.014 3.912 -8.560 1.00 94.75 122 LEU A CA 1
ATOM 1023 C C . LEU A 1 122 ? 0.706 5.208 -9.316 1.00 94.75 122 LEU A C 1
ATOM 1025 O O . LEU A 1 122 ? 1.038 5.318 -10.495 1.00 94.75 122 LEU A O 1
ATOM 1029 N N . ARG A 1 123 ? 0.153 6.221 -8.631 1.00 94.88 123 ARG A N 1
ATOM 1030 C CA . ARG A 1 123 ? -0.127 7.537 -9.231 1.00 94.88 123 ARG A CA 1
ATOM 1031 C C . ARG A 1 123 ? 1.139 8.233 -9.715 1.00 94.88 123 ARG A C 1
ATOM 1033 O O . ARG A 1 123 ? 1.153 8.780 -10.810 1.00 94.88 123 ARG A O 1
ATOM 1040 N N . ARG A 1 124 ? 2.217 8.194 -8.925 1.00 93.81 124 ARG A N 1
ATOM 1041 C CA . ARG A 1 124 ? 3.507 8.777 -9.322 1.00 93.81 124 ARG A CA 1
ATOM 1042 C C . ARG A 1 124 ? 4.078 8.085 -10.559 1.00 93.81 124 ARG A C 1
ATOM 1044 O O . ARG A 1 124 ? 4.442 8.773 -11.504 1.00 93.81 124 ARG A O 1
ATOM 1051 N N . MET A 1 125 ? 4.105 6.754 -10.573 1.00 94.50 125 MET A N 1
ATOM 1052 C CA . MET A 1 125 ? 4.611 5.965 -11.700 1.00 94.50 125 MET A CA 1
ATOM 1053 C C . MET A 1 125 ? 3.763 6.117 -12.965 1.00 94.50 125 MET A C 1
ATOM 1055 O O . MET A 1 125 ? 4.309 6.088 -14.062 1.00 94.50 125 MET A O 1
ATOM 1059 N N . ALA A 1 126 ? 2.450 6.330 -12.829 1.00 92.50 126 ALA A N 1
ATOM 1060 C CA . ALA A 1 126 ? 1.570 6.590 -13.966 1.00 92.50 126 ALA A CA 1
ATOM 1061 C C . ALA A 1 126 ? 1.965 7.859 -14.744 1.00 92.50 126 ALA A C 1
ATOM 1063 O O . ALA A 1 126 ? 1.784 7.895 -15.959 1.00 92.50 126 ALA A O 1
ATOM 1064 N N . ILE A 1 127 ? 2.524 8.868 -14.057 1.00 92.00 127 ILE A N 1
ATOM 1065 C CA . ILE A 1 127 ? 2.963 10.142 -14.652 1.00 92.00 127 ILE A CA 1
ATOM 1066 C C . ILE A 1 127 ? 4.260 9.966 -15.452 1.00 92.00 127 ILE A C 1
ATOM 1068 O O . ILE A 1 127 ? 4.387 10.528 -16.536 1.00 92.00 127 ILE A O 1
ATOM 1072 N N . ASN A 1 128 ? 5.223 9.192 -14.940 1.00 90.50 128 ASN A N 1
ATOM 1073 C CA . ASN A 1 128 ? 6.492 8.936 -15.622 1.00 90.50 128 ASN A CA 1
ATOM 1074 C C . ASN A 1 128 ? 6.814 7.437 -15.644 1.00 90.50 128 ASN A C 1
ATOM 1076 O O . ASN A 1 128 ? 7.562 6.917 -14.821 1.00 90.50 128 ASN A O 1
ATOM 1080 N N . GLN A 1 129 ? 6.261 6.736 -16.628 1.00 89.56 129 GLN A N 1
ATOM 1081 C CA . GLN A 1 129 ? 6.358 5.276 -16.719 1.00 89.56 129 GLN A CA 1
ATOM 1082 C C . GLN A 1 129 ? 7.754 4.776 -17.132 1.00 89.56 129 GLN A C 1
ATOM 1084 O O . GLN A 1 129 ? 8.062 3.595 -16.972 1.00 89.56 129 GLN A O 1
ATOM 1089 N N . ASN A 1 130 ? 8.613 5.660 -17.647 1.00 84.25 130 ASN A N 1
ATOM 1090 C CA . ASN A 1 130 ? 9.916 5.276 -18.189 1.00 84.25 130 ASN A CA 1
ATOM 1091 C C . ASN A 1 130 ? 11.033 5.297 -17.136 1.00 84.25 130 ASN A C 1
ATOM 1093 O O . ASN A 1 130 ? 12.035 4.606 -17.306 1.00 84.25 130 ASN A O 1
ATOM 1097 N N . ASP A 1 131 ? 10.861 6.026 -16.028 1.00 89.31 131 ASP A N 1
ATOM 1098 C CA . ASP A 1 131 ? 11.894 6.177 -14.995 1.00 89.31 131 ASP A CA 1
ATOM 1099 C C . ASP A 1 131 ? 11.600 5.361 -13.726 1.00 89.31 131 ASP A C 1
ATOM 1101 O O . ASP A 1 131 ? 11.485 5.864 -12.607 1.00 89.31 131 ASP A O 1
ATOM 1105 N N . MET A 1 132 ? 11.479 4.044 -13.894 1.00 91.38 132 MET A N 1
ATOM 1106 C CA . MET A 1 132 ? 11.239 3.129 -12.769 1.00 91.38 132 MET A CA 1
ATOM 1107 C C . MET A 1 132 ? 12.405 3.084 -11.772 1.00 91.38 132 MET A C 1
ATOM 1109 O O . MET A 1 132 ? 12.198 2.825 -10.588 1.00 91.38 132 MET A O 1
ATOM 1113 N N . MET A 1 133 ? 13.631 3.363 -12.227 1.00 90.81 133 MET A N 1
ATOM 1114 C CA . MET A 1 133 ? 14.810 3.426 -11.358 1.00 90.81 133 MET A CA 1
ATOM 1115 C C . MET A 1 133 ? 14.777 4.620 -10.405 1.00 90.81 133 MET A C 1
ATOM 1117 O O . MET A 1 133 ? 15.210 4.494 -9.258 1.00 90.81 133 MET A O 1
ATOM 1121 N N . MET A 1 134 ? 14.271 5.774 -10.844 1.00 94.00 134 MET A N 1
ATOM 1122 C CA . MET A 1 134 ? 14.045 6.903 -9.946 1.00 94.00 134 MET A CA 1
ATOM 1123 C C . MET A 1 134 ? 13.107 6.504 -8.803 1.00 94.00 134 MET A C 1
ATOM 1125 O O . MET A 1 134 ? 13.417 6.769 -7.641 1.00 94.00 134 MET A O 1
ATOM 1129 N N . TYR A 1 135 ? 12.003 5.812 -9.099 1.00 94.56 135 TYR A N 1
ATOM 1130 C CA . TYR A 1 135 ? 11.061 5.387 -8.062 1.00 94.56 135 TYR A CA 1
ATOM 1131 C C . TYR A 1 135 ? 11.645 4.357 -7.095 1.00 94.56 135 TYR A C 1
ATOM 1133 O O . TYR A 1 135 ? 11.344 4.448 -5.910 1.00 94.56 135 TYR A O 1
ATOM 1141 N N . GLU A 1 136 ? 12.522 3.450 -7.540 1.00 94.06 136 GLU A N 1
ATOM 1142 C CA . GLU A 1 136 ? 13.265 2.563 -6.625 1.00 94.06 136 GLU A CA 1
ATOM 1143 C C . GLU A 1 136 ? 14.013 3.368 -5.556 1.00 94.06 136 GLU A C 1
ATOM 1145 O O . GLU A 1 136 ? 13.848 3.121 -4.362 1.00 94.06 136 GLU A O 1
ATOM 1150 N N . LYS A 1 137 ? 14.773 4.387 -5.978 1.00 94.69 137 LYS A N 1
ATOM 1151 C CA . LYS A 1 137 ? 15.548 5.235 -5.062 1.00 94.69 137 LYS A CA 1
ATOM 1152 C C . LYS A 1 137 ? 14.649 6.007 -4.098 1.00 94.69 137 LYS A C 1
ATOM 1154 O O . LYS A 1 137 ? 14.942 6.059 -2.907 1.00 94.69 137 LYS A O 1
ATOM 1159 N N . ILE A 1 138 ? 13.559 6.587 -4.606 1.00 95.31 138 ILE A N 1
ATOM 1160 C CA . ILE A 1 138 ? 12.618 7.377 -3.799 1.00 95.31 138 ILE A CA 1
ATOM 1161 C C . ILE A 1 138 ? 11.940 6.495 -2.743 1.00 95.31 138 ILE A C 1
ATOM 1163 O O . ILE A 1 138 ? 11.880 6.886 -1.578 1.00 95.31 138 ILE A O 1
ATOM 1167 N N . VAL A 1 139 ? 11.466 5.304 -3.128 1.00 96.44 139 VAL A N 1
ATOM 1168 C CA . VAL A 1 139 ? 10.834 4.357 -2.197 1.00 96.44 139 VAL A CA 1
ATOM 1169 C C . VAL A 1 139 ? 11.836 3.900 -1.142 1.00 96.44 139 VAL A C 1
ATOM 1171 O O . VAL A 1 139 ? 11.514 3.914 0.044 1.00 96.44 139 VAL A O 1
ATOM 1174 N N . ASP A 1 140 ? 13.054 3.528 -1.542 1.00 95.44 140 ASP A N 1
ATOM 1175 C CA . ASP A 1 140 ? 14.089 3.075 -0.608 1.00 95.44 140 ASP A CA 1
ATOM 1176 C C . ASP A 1 140 ? 14.469 4.166 0.400 1.00 95.44 140 ASP A C 1
ATOM 1178 O O . ASP A 1 140 ? 14.656 3.889 1.589 1.00 95.44 140 ASP A O 1
ATOM 1182 N N . GLU A 1 141 ? 14.563 5.419 -0.047 1.00 95.44 141 GLU A N 1
ATOM 1183 C CA . GLU A 1 141 ? 14.809 6.557 0.833 1.00 95.44 141 GLU A CA 1
ATOM 1184 C C . GLU A 1 141 ? 13.638 6.789 1.797 1.00 95.44 141 GLU A C 1
ATOM 1186 O O . GLU A 1 141 ? 13.858 6.997 2.994 1.00 95.44 141 GLU A O 1
ATOM 1191 N N . GLU A 1 142 ? 12.396 6.698 1.315 1.00 94.81 142 GLU A N 1
ATOM 1192 C CA . GLU A 1 142 ? 11.20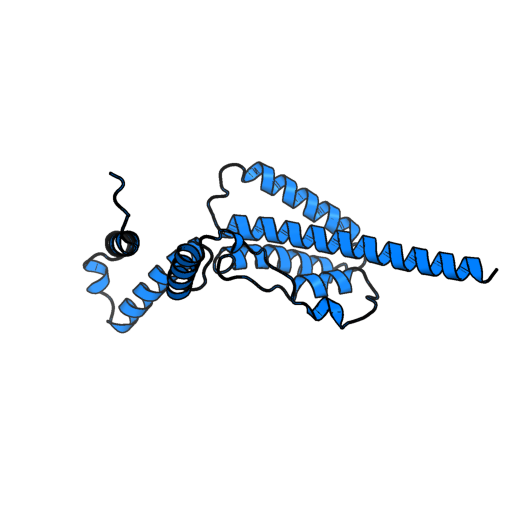3 6.836 2.154 1.00 94.81 142 GLU A CA 1
ATOM 1193 C C . GLU A 1 142 ? 11.123 5.715 3.202 1.00 94.81 142 GLU A C 1
ATOM 1195 O O . GLU A 1 142 ? 10.912 6.002 4.379 1.00 94.81 142 GLU A O 1
ATOM 1200 N N . ILE A 1 143 ? 11.411 4.462 2.831 1.00 94.25 143 ILE A N 1
ATOM 1201 C CA . ILE A 1 143 ? 11.505 3.325 3.763 1.00 94.25 143 ILE A CA 1
ATOM 1202 C C . ILE A 1 143 ? 12.542 3.597 4.858 1.00 94.25 143 ILE A C 1
ATOM 1204 O O . ILE A 1 143 ? 12.284 3.311 6.031 1.00 94.25 143 ILE A O 1
ATOM 1208 N N . ARG A 1 144 ? 13.716 4.136 4.503 1.00 91.88 144 ARG A N 1
ATOM 1209 C CA . ARG A 1 144 ? 14.777 4.459 5.473 1.00 91.88 144 ARG A CA 1
ATOM 1210 C C . ARG A 1 144 ? 14.346 5.565 6.431 1.00 91.88 144 ARG A C 1
ATOM 1212 O O . ARG A 1 144 ? 14.485 5.386 7.641 1.00 91.88 144 ARG A O 1
ATOM 1219 N N . LYS A 1 145 ? 13.795 6.667 5.911 1.00 90.38 145 LYS A N 1
ATOM 1220 C CA . LYS A 1 145 ? 13.288 7.784 6.729 1.00 90.38 145 LYS A CA 1
ATOM 1221 C C . LYS A 1 145 ? 12.206 7.306 7.689 1.00 90.38 145 LYS A C 1
ATOM 1223 O O . LYS A 1 145 ? 12.291 7.561 8.888 1.00 90.38 145 LYS A O 1
ATOM 1228 N N . TYR A 1 146 ? 11.257 6.527 7.178 1.00 87.38 146 TYR A N 1
ATOM 1229 C CA . TYR A 1 146 ? 10.165 5.976 7.967 1.00 87.38 146 TYR A CA 1
ATOM 1230 C C . TYR A 1 146 ? 10.669 5.036 9.069 1.00 87.38 146 TYR A C 1
ATOM 1232 O O . TYR A 1 146 ? 10.226 5.109 10.213 1.00 87.38 146 TYR A O 1
ATOM 1240 N N . TYR A 1 147 ? 11.651 4.182 8.759 1.00 82.56 147 TYR A N 1
ATOM 1241 C CA . TYR A 1 147 ? 12.276 3.307 9.750 1.00 82.56 147 TYR A CA 1
ATOM 1242 C C . TYR A 1 147 ? 12.949 4.098 10.879 1.00 82.56 147 TYR A C 1
ATOM 1244 O O . TYR A 1 147 ? 12.807 3.723 12.040 1.00 82.56 147 TYR A O 1
ATOM 1252 N N . GLN A 1 148 ? 13.664 5.178 10.551 1.00 81.69 148 GLN A N 1
ATOM 1253 C CA . GLN A 1 148 ? 14.386 6.004 11.522 1.00 81.69 148 GLN A CA 1
ATOM 1254 C C . GLN A 1 148 ? 13.434 6.796 12.428 1.00 81.69 148 GLN A C 1
ATOM 1256 O O . GLN A 1 148 ? 13.608 6.790 13.647 1.00 81.69 148 GLN A O 1
ATOM 1261 N N . GLN A 1 149 ? 12.408 7.421 11.845 1.00 78.75 149 GLN A N 1
ATOM 1262 C CA . GLN A 1 149 ? 11.444 8.261 12.562 1.00 78.75 149 GLN A CA 1
ATOM 1263 C C . GLN A 1 149 ? 10.511 7.444 13.467 1.00 78.75 149 GLN A C 1
ATOM 1265 O O . GLN A 1 149 ? 10.219 7.859 14.585 1.00 78.75 149 GLN A O 1
ATOM 1270 N N . ASN A 1 150 ? 10.120 6.238 13.041 1.00 69.62 150 ASN A N 1
ATOM 1271 C CA . ASN A 1 150 ? 9.098 5.441 13.727 1.00 69.62 150 ASN A CA 1
ATOM 1272 C C . ASN A 1 150 ? 9.646 4.272 14.552 1.00 69.62 150 ASN A C 1
ATOM 1274 O O . ASN A 1 150 ? 8.915 3.330 14.856 1.00 69.62 150 ASN A O 1
ATOM 1278 N N . THR A 1 151 ? 10.908 4.324 14.988 1.00 61.41 151 THR A N 1
ATOM 1279 C CA . THR A 1 151 ? 11.488 3.305 15.890 1.00 61.41 151 THR A CA 1
ATOM 1280 C C . THR A 1 151 ? 10.708 3.139 17.202 1.00 61.41 151 THR A C 1
ATOM 1282 O O . THR A 1 151 ? 10.724 2.051 17.773 1.00 61.41 151 THR A O 1
ATOM 1285 N N . ARG A 1 152 ? 9.982 4.174 17.656 1.00 55.41 152 ARG A N 1
ATOM 1286 C CA . ARG A 1 152 ? 9.169 4.159 18.890 1.00 55.41 152 ARG A CA 1
ATOM 1287 C C . ARG A 1 152 ? 7.646 4.122 18.666 1.00 55.41 152 ARG A C 1
ATOM 1289 O O . ARG A 1 152 ? 6.922 3.857 19.616 1.00 55.41 152 ARG A O 1
ATOM 1296 N N . GLN A 1 153 ? 7.157 4.346 17.440 1.00 51.25 153 GLN A N 1
ATOM 1297 C CA . GLN A 1 153 ? 5.726 4.558 17.132 1.00 51.25 153 GLN A CA 1
ATOM 1298 C C . GLN A 1 153 ? 5.044 3.432 16.332 1.00 51.25 153 GLN A C 1
ATOM 1300 O O . GLN A 1 153 ? 3.874 3.558 15.984 1.00 51.25 153 GLN A O 1
ATOM 1305 N N . ARG A 1 154 ? 5.688 2.270 16.139 1.00 56.59 154 ARG A N 1
ATOM 1306 C CA . ARG A 1 154 ? 5.079 1.058 15.521 1.00 56.59 154 ARG A CA 1
ATOM 1307 C C . ARG A 1 154 ? 3.872 0.458 16.272 1.00 56.59 154 ARG A C 1
ATOM 1309 O O . ARG A 1 154 ? 3.476 -0.668 15.996 1.00 56.59 154 ARG A O 1
ATOM 1316 N N . SER A 1 155 ? 3.324 1.182 17.240 1.00 63.97 155 SER A N 1
ATOM 1317 C CA . SER A 1 155 ? 2.081 0.859 17.932 1.00 63.97 155 SER A CA 1
ATOM 1318 C C . SER A 1 155 ? 0.863 1.026 17.012 1.00 63.97 155 SER A C 1
ATOM 1320 O O . SER A 1 155 ? -0.076 0.240 17.086 1.00 63.97 155 SER A O 1
ATOM 1322 N N . ASN A 1 156 ? 0.886 2.018 16.113 1.00 85.25 156 ASN A N 1
ATOM 1323 C CA . ASN A 1 156 ? -0.262 2.331 15.268 1.00 85.25 156 ASN A CA 1
ATOM 1324 C C . ASN A 1 156 ? -0.349 1.407 14.039 1.00 85.25 156 ASN A C 1
ATOM 1326 O O . ASN A 1 156 ? 0.609 1.268 13.273 1.00 85.25 156 ASN A O 1
ATOM 1330 N N . LYS A 1 157 ? -1.530 0.815 13.817 1.00 88.31 157 LYS A N 1
ATOM 1331 C CA . LYS A 1 157 ? -1.796 -0.071 12.676 1.00 88.31 157 LYS A CA 1
ATOM 1332 C C . LYS A 1 157 ? -1.707 0.621 11.327 1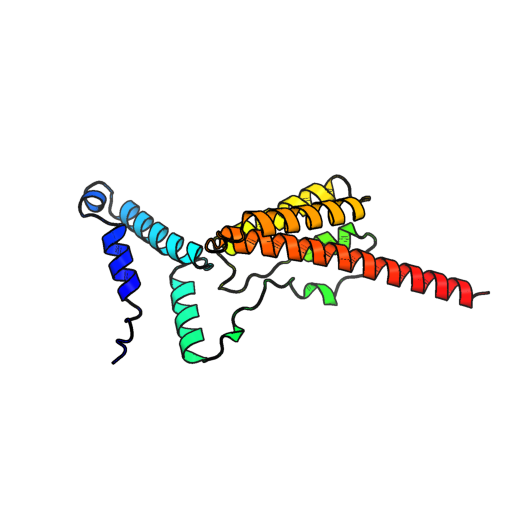.00 88.31 157 LYS A C 1
ATOM 1334 O O . LYS A 1 157 ? -1.242 -0.015 10.384 1.00 88.31 157 LYS A O 1
ATOM 1339 N N . TYR A 1 158 ? -2.099 1.891 11.237 1.00 92.69 158 TYR A N 1
ATOM 1340 C CA . TYR A 1 158 ? -1.947 2.656 9.998 1.00 92.69 158 TYR A CA 1
ATOM 1341 C C . TYR A 1 158 ? -0.484 2.719 9.568 1.00 92.69 158 TYR A C 1
ATOM 1343 O O . TYR A 1 158 ? -0.142 2.402 8.431 1.00 92.69 158 TYR A O 1
ATOM 1351 N N . ASP A 1 159 ? 0.387 3.054 10.515 1.00 90.81 159 ASP A N 1
ATOM 1352 C CA . ASP A 1 159 ? 1.813 3.219 10.274 1.00 90.81 159 ASP A CA 1
ATOM 1353 C C . ASP A 1 159 ? 2.507 1.893 9.931 1.00 90.81 159 ASP A C 1
ATOM 1355 O O . ASP A 1 159 ? 3.362 1.822 9.041 1.00 90.81 159 ASP A O 1
ATOM 1359 N N . GLU A 1 160 ? 2.090 0.808 10.592 1.00 89.00 160 GLU A N 1
ATOM 1360 C CA . GLU A 1 160 ? 2.497 -0.554 10.235 1.00 89.00 160 GLU A CA 1
ATOM 1361 C C . GLU A 1 160 ? 2.116 -0.883 8.782 1.00 89.00 160 GLU A C 1
ATOM 1363 O O . GLU A 1 160 ? 2.958 -1.340 8.003 1.00 89.00 160 GLU A O 1
ATOM 1368 N N . GLY A 1 161 ? 0.866 -0.597 8.408 1.00 92.44 161 GLY A N 1
ATOM 1369 C CA . GLY A 1 161 ? 0.337 -0.806 7.066 1.00 92.44 161 GLY A CA 1
ATOM 1370 C C . GLY A 1 161 ? 1.073 0.002 6.004 1.00 92.44 161 GLY A C 1
ATOM 1371 O O . GLY A 1 161 ? 1.507 -0.561 4.999 1.00 92.44 161 GLY A O 1
ATOM 1372 N N . TYR A 1 162 ? 1.271 1.300 6.239 1.00 94.31 162 TYR A N 1
ATOM 1373 C CA . TYR A 1 162 ? 1.970 2.201 5.320 1.00 94.31 162 TYR A CA 1
ATOM 1374 C C . TYR A 1 162 ? 3.393 1.721 5.036 1.00 94.31 162 TYR A C 1
ATOM 1376 O O . TYR A 1 162 ? 3.805 1.596 3.880 1.00 94.31 162 TYR A O 1
ATOM 1384 N N . TYR A 1 163 ? 4.133 1.363 6.086 1.00 92.50 163 TYR A N 1
ATOM 1385 C CA . TYR A 1 163 ? 5.497 0.863 5.958 1.00 92.50 163 TYR A CA 1
ATOM 1386 C C . TYR A 1 163 ? 5.587 -0.457 5.182 1.00 92.50 163 TYR A C 1
ATOM 1388 O O . TYR A 1 163 ? 6.468 -0.628 4.333 1.00 92.50 163 TYR A O 1
ATOM 1396 N N . ASP A 1 164 ? 4.682 -1.397 5.450 1.00 92.00 164 ASP A N 1
ATOM 1397 C CA . ASP A 1 164 ? 4.623 -2.653 4.704 1.00 92.00 164 ASP A CA 1
ATOM 1398 C C . ASP A 1 164 ? 4.185 -2.433 3.246 1.00 92.00 164 ASP A C 1
ATOM 1400 O O . ASP A 1 164 ? 4.726 -3.084 2.346 1.00 92.00 164 ASP A O 1
ATOM 1404 N N . GLY A 1 165 ? 3.305 -1.460 2.992 1.00 94.50 165 GLY A N 1
ATOM 1405 C CA . GLY A 1 165 ? 2.942 -1.007 1.650 1.00 94.50 165 GLY A CA 1
ATOM 1406 C C . GLY A 1 165 ? 4.152 -0.495 0.866 1.00 94.50 165 GLY A C 1
ATOM 1407 O O . GLY A 1 165 ? 4.387 -0.945 -0.256 1.00 94.50 165 GLY A O 1
ATOM 1408 N N . LEU A 1 166 ? 4.997 0.349 1.473 1.00 95.56 166 LEU A N 1
ATOM 1409 C CA . LEU A 1 166 ? 6.256 0.796 0.856 1.00 95.56 166 LEU A CA 1
ATOM 1410 C C . LEU A 1 166 ? 7.170 -0.384 0.497 1.00 95.56 166 LEU A C 1
ATOM 1412 O O . LEU A 1 166 ? 7.733 -0.434 -0.598 1.00 95.56 166 LEU A O 1
ATOM 1416 N N . LYS A 1 167 ? 7.300 -1.373 1.391 1.00 94.06 167 LYS A N 1
ATOM 1417 C CA . LYS A 1 167 ? 8.098 -2.580 1.119 1.00 94.06 167 LYS A CA 1
ATOM 1418 C C . LYS A 1 167 ? 7.539 -3.409 -0.030 1.00 94.06 167 LYS A C 1
ATOM 1420 O O . LYS A 1 167 ? 8.320 -4.016 -0.767 1.00 94.06 167 LYS A O 1
ATOM 1425 N N . LEU A 1 168 ? 6.215 -3.482 -0.167 1.00 94.06 168 LEU A N 1
ATOM 1426 C CA . LEU A 1 168 ? 5.588 -4.168 -1.290 1.00 94.06 168 LEU A CA 1
ATOM 1427 C C . LEU A 1 168 ? 5.905 -3.449 -2.605 1.00 94.06 168 LEU A C 1
ATOM 1429 O O . LEU A 1 168 ? 6.320 -4.108 -3.556 1.00 94.06 168 LEU A O 1
ATOM 1433 N N . VAL A 1 169 ? 5.801 -2.116 -2.632 1.00 95.50 169 VAL A N 1
ATOM 1434 C CA . VAL A 1 169 ? 6.175 -1.295 -3.796 1.00 95.50 169 VAL A CA 1
ATOM 1435 C C . VAL A 1 169 ? 7.641 -1.527 -4.178 1.00 95.50 169 VAL A C 1
ATOM 1437 O O . VAL A 1 169 ? 7.928 -1.837 -5.334 1.00 95.50 169 VAL A O 1
ATOM 1440 N N . ALA A 1 170 ? 8.566 -1.461 -3.215 1.00 95.44 170 ALA A N 1
ATOM 1441 C CA . ALA A 1 170 ? 9.990 -1.714 -3.455 1.00 95.44 170 ALA A CA 1
ATOM 1442 C C . ALA A 1 170 ? 10.239 -3.117 -4.035 1.00 95.44 170 ALA A C 1
ATOM 1444 O O . ALA A 1 170 ? 11.018 -3.292 -4.975 1.00 95.44 170 ALA A O 1
ATOM 1445 N N . ARG A 1 171 ? 9.542 -4.133 -3.507 1.00 93.44 171 ARG A N 1
ATOM 1446 C CA . ARG A 1 171 ? 9.625 -5.503 -4.024 1.00 93.44 171 ARG A CA 1
ATOM 1447 C C . ARG A 1 171 ? 9.115 -5.593 -5.461 1.00 93.44 171 ARG A C 1
ATOM 1449 O O . ARG A 1 171 ? 9.791 -6.214 -6.277 1.00 93.44 171 ARG A O 1
ATOM 1456 N N . ALA A 1 172 ? 7.963 -4.998 -5.764 1.00 92.25 172 ALA A N 1
ATOM 1457 C CA . ALA A 1 172 ? 7.385 -5.011 -7.105 1.00 92.25 172 ALA A CA 1
ATOM 1458 C C . ALA A 1 172 ? 8.320 -4.335 -8.120 1.00 92.25 172 ALA A C 1
ATOM 1460 O O . ALA A 1 172 ? 8.577 -4.892 -9.187 1.00 92.25 172 ALA A O 1
ATOM 1461 N N . LEU A 1 173 ? 8.907 -3.189 -7.760 1.00 93.94 173 LEU A N 1
ATOM 1462 C CA . LEU A 1 173 ? 9.891 -2.489 -8.587 1.00 93.94 173 LEU A CA 1
ATOM 1463 C C . LEU A 1 173 ? 11.125 -3.351 -8.862 1.00 93.94 173 LEU A C 1
ATOM 1465 O O . LEU A 1 173 ? 11.497 -3.520 -10.026 1.00 93.94 173 LEU A O 1
ATOM 1469 N N . LYS A 1 174 ? 11.707 -3.962 -7.824 1.00 93.12 174 LYS A N 1
ATOM 1470 C CA . LYS A 1 174 ? 12.858 -4.860 -7.971 1.00 93.12 174 LYS A CA 1
ATOM 1471 C C . LYS A 1 174 ? 12.535 -6.055 -8.872 1.00 93.12 174 LYS A C 1
ATOM 1473 O O . LYS A 1 174 ? 13.279 -6.336 -9.802 1.00 93.12 174 LYS A O 1
ATOM 1478 N N . GLN A 1 175 ? 11.409 -6.724 -8.634 1.00 90.69 175 GLN A N 1
ATOM 1479 C CA . GLN A 1 175 ? 11.004 -7.879 -9.436 1.00 90.69 175 GLN A CA 1
ATOM 1480 C C . GLN A 1 175 ? 10.732 -7.506 -10.896 1.00 90.69 175 GLN A C 1
ATOM 1482 O O . GLN A 1 175 ? 11.125 -8.252 -11.785 1.00 90.69 175 GLN A O 1
ATOM 1487 N N . SER A 1 176 ? 10.144 -6.332 -11.159 1.00 91.81 176 SER A N 1
ATOM 1488 C CA . SER A 1 176 ? 9.948 -5.847 -12.533 1.00 91.81 176 SER A CA 1
ATOM 1489 C C . SER A 1 176 ? 11.269 -5.683 -13.288 1.00 91.81 176 SER A C 1
ATOM 1491 O O . SER A 1 176 ? 11.335 -5.934 -14.486 1.00 91.81 176 SER A O 1
ATOM 1493 N N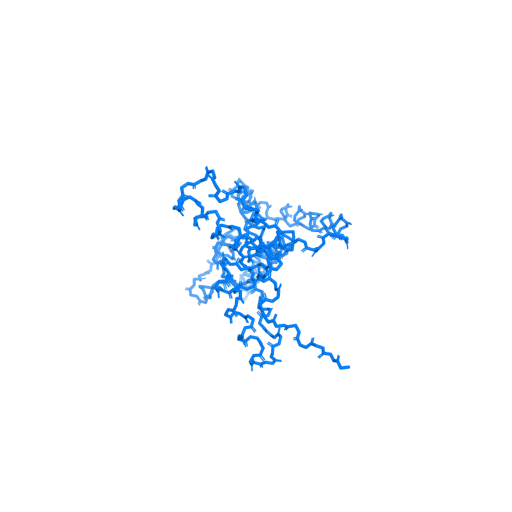 . ARG A 1 177 ? 12.330 -5.251 -12.594 1.00 91.94 177 ARG A N 1
ATOM 1494 C CA . ARG A 1 177 ? 13.666 -5.101 -13.173 1.00 91.94 177 ARG A CA 1
ATOM 1495 C C . ARG A 1 177 ? 14.276 -6.461 -13.462 1.00 91.94 177 ARG A C 1
ATOM 1497 O O . ARG A 1 177 ? 14.767 -6.670 -14.564 1.00 91.94 177 ARG A O 1
ATOM 1504 N N . ASP A 1 178 ? 14.249 -7.351 -12.475 1.00 89.69 178 ASP A N 1
ATOM 1505 C CA . ASP A 1 178 ? 14.861 -8.672 -12.580 1.00 89.69 178 ASP A CA 1
ATOM 1506 C C . ASP A 1 178 ? 14.203 -9.470 -13.734 1.00 89.69 178 ASP A C 1
ATOM 1508 O O . ASP A 1 178 ? 14.917 -10.020 -14.568 1.00 89.69 178 ASP A O 1
ATOM 1512 N N . LEU A 1 179 ? 12.871 -9.396 -13.878 1.00 86.50 179 LEU A N 1
ATOM 1513 C CA . LEU A 1 179 ? 12.122 -10.007 -14.988 1.00 86.50 179 LEU A CA 1
ATOM 1514 C C . LEU A 1 179 ? 12.502 -9.429 -16.361 1.00 86.50 179 LEU A C 1
ATOM 1516 O O . LEU A 1 179 ? 12.691 -10.173 -17.320 1.00 86.50 179 LEU A O 1
ATOM 1520 N N . MET A 1 180 ? 12.642 -8.106 -16.474 1.00 86.19 180 MET A N 1
ATOM 1521 C CA . MET A 1 180 ? 13.034 -7.480 -17.744 1.00 86.19 180 MET A CA 1
ATOM 1522 C C . MET A 1 180 ? 14.475 -7.803 -18.139 1.00 86.19 180 MET A C 1
ATOM 1524 O O . MET A 1 180 ? 14.768 -7.958 -19.322 1.00 86.19 180 MET A O 1
ATOM 1528 N N . MET A 1 181 ? 15.382 -7.910 -17.166 1.00 87.06 181 MET A N 1
ATOM 1529 C CA . MET A 1 181 ? 16.769 -8.300 -17.424 1.00 87.06 181 MET A CA 1
ATOM 1530 C C . MET A 1 181 ? 16.869 -9.749 -17.903 1.00 87.06 181 MET A C 1
ATOM 1532 O O . MET A 1 181 ? 17.652 -10.026 -18.810 1.00 87.06 181 MET A O 1
ATOM 1536 N N . GLU A 1 182 ? 16.062 -10.647 -17.335 1.00 86.44 182 GLU A N 1
ATOM 1537 C CA . GLU A 1 182 ? 15.940 -12.035 -17.792 1.00 86.44 182 GLU A CA 1
ATOM 1538 C C . GLU A 1 182 ? 15.452 -12.089 -19.248 1.00 86.44 182 GLU A C 1
ATOM 1540 O O . GLU A 1 182 ? 16.114 -12.688 -20.093 1.00 86.44 182 GLU A O 1
ATOM 1545 N N . GLU A 1 183 ? 14.393 -11.347 -19.594 1.00 85.44 183 GLU A N 1
ATOM 1546 C CA . GLU A 1 183 ? 13.881 -11.308 -20.971 1.00 85.44 183 GLU A CA 1
ATOM 1547 C C . GLU A 1 183 ? 14.895 -10.726 -21.976 1.00 85.44 183 GLU A C 1
ATOM 1549 O O . GLU A 1 183 ? 15.015 -11.216 -23.103 1.00 85.44 183 GLU A O 1
ATOM 1554 N N . ILE A 1 184 ? 15.650 -9.692 -21.591 1.00 86.19 184 ILE A N 1
ATOM 1555 C CA . ILE A 1 184 ? 16.732 -9.143 -22.424 1.00 86.19 184 ILE A CA 1
ATOM 1556 C C . ILE A 1 184 ? 17.841 -10.184 -22.613 1.00 86.19 184 ILE A C 1
ATOM 1558 O O . ILE A 1 184 ? 18.318 -10.367 -23.734 1.00 86.19 184 ILE A O 1
ATOM 1562 N N . SER A 1 185 ? 18.241 -10.869 -21.539 1.00 85.69 185 SER A N 1
ATOM 1563 C CA . SER A 1 185 ? 19.286 -11.894 -21.581 1.00 85.69 185 SER A CA 1
ATOM 1564 C C . SER A 1 185 ? 18.902 -13.049 -22.507 1.00 85.69 185 SER A C 1
ATOM 1566 O O . SER A 1 185 ? 19.696 -13.417 -23.374 1.00 85.69 185 SER A O 1
ATOM 1568 N N . ASP A 1 186 ? 17.663 -13.534 -22.412 1.00 86.94 186 ASP A N 1
ATOM 1569 C CA . ASP A 1 186 ? 17.134 -14.592 -23.274 1.00 86.94 186 ASP A CA 1
ATOM 1570 C C . ASP A 1 186 ? 17.117 -14.182 -24.750 1.00 86.94 186 ASP A C 1
ATOM 1572 O O . ASP A 1 186 ? 17.516 -14.957 -25.625 1.00 86.94 186 ASP A O 1
ATOM 1576 N N . ARG A 1 187 ? 16.697 -12.945 -25.051 1.00 86.25 187 ARG A N 1
ATOM 1577 C CA . ARG A 1 187 ? 16.692 -12.414 -26.424 1.00 86.25 187 ARG A CA 1
ATOM 1578 C C . ARG A 1 187 ? 18.103 -12.289 -26.996 1.00 86.25 187 ARG A C 1
ATOM 1580 O O . ARG A 1 187 ? 18.313 -12.641 -28.155 1.00 86.25 187 ARG A O 1
ATOM 1587 N N . LEU A 1 188 ? 19.064 -11.819 -26.199 1.00 88.88 188 LEU A N 1
ATOM 1588 C CA . LEU A 1 188 ? 20.470 -11.735 -26.604 1.00 88.88 188 LEU A CA 1
ATOM 1589 C C . LEU A 1 188 ? 21.061 -13.127 -26.843 1.00 88.88 188 LEU A C 1
ATOM 1591 O O . LEU A 1 188 ? 21.700 -13.349 -27.868 1.00 88.88 188 LEU A O 1
ATOM 1595 N N . ALA A 1 189 ? 20.802 -14.083 -25.950 1.00 88.88 189 ALA A N 1
ATOM 1596 C CA . ALA A 1 189 ? 21.259 -15.460 -26.104 1.00 88.88 189 ALA A CA 1
ATOM 1597 C C . ALA A 1 189 ? 20.663 -16.130 -27.353 1.00 88.88 189 ALA A C 1
ATOM 1599 O O . ALA A 1 189 ? 21.368 -16.846 -28.063 1.00 88.88 189 ALA A O 1
ATOM 1600 N N . ALA A 1 190 ? 19.383 -15.886 -27.650 1.00 87.81 190 ALA A N 1
ATOM 1601 C CA . ALA A 1 190 ? 18.741 -16.374 -28.866 1.00 87.81 190 ALA A CA 1
ATOM 1602 C C . ALA A 1 190 ? 19.357 -15.755 -30.129 1.00 87.81 190 ALA A C 1
ATOM 1604 O O . ALA A 1 190 ? 19.659 -16.485 -31.067 1.00 87.81 190 ALA A O 1
ATOM 1605 N N . ALA A 1 191 ? 19.599 -14.440 -30.142 1.00 85.56 191 ALA A N 1
ATOM 1606 C CA . ALA A 1 191 ? 20.240 -13.764 -31.269 1.00 85.56 191 ALA A CA 1
ATOM 1607 C C . ALA A 1 191 ? 21.669 -14.276 -31.519 1.00 85.56 191 ALA A C 1
ATOM 1609 O O . ALA A 1 191 ? 22.064 -14.458 -32.666 1.00 85.56 191 ALA A O 1
ATOM 1610 N N . LEU A 1 192 ? 22.419 -14.564 -30.452 1.00 81.00 192 LEU A N 1
ATOM 1611 C CA . LEU A 1 192 ? 23.784 -15.090 -30.533 1.00 81.00 192 LEU A CA 1
ATOM 1612 C C . LEU A 1 192 ? 23.859 -16.563 -30.962 1.00 81.00 192 LEU A C 1
ATOM 1614 O O . LEU A 1 192 ? 24.891 -16.969 -31.468 1.00 81.00 192 LEU A O 1
ATOM 1618 N N . LYS A 1 193 ? 22.800 -17.365 -30.773 1.00 74.25 193 LYS A N 1
ATOM 1619 C CA . LYS A 1 193 ? 22.729 -18.758 -31.268 1.00 74.25 193 LYS A CA 1
ATOM 1620 C C . LYS A 1 193 ? 22.373 -18.868 -32.754 1.00 74.25 193 LYS A C 1
ATOM 1622 O O . LYS A 1 193 ? 22.428 -19.963 -33.306 1.00 74.25 193 LYS A O 1
ATOM 1627 N N . VAL A 1 194 ? 21.916 -17.774 -33.361 1.00 58.56 194 VAL A N 1
ATOM 1628 C CA . VAL A 1 194 ? 21.522 -17.705 -34.778 1.00 58.56 194 VAL A CA 1
ATOM 1629 C C . VAL A 1 194 ? 22.706 -17.288 -35.674 1.00 58.56 194 VAL A C 1
ATOM 1631 O O . VAL A 1 194 ? 22.599 -17.380 -36.895 1.00 58.56 194 VAL A O 1
ATOM 1634 N N . TYR A 1 195 ? 23.841 -16.905 -35.079 1.00 45.94 195 TYR A N 1
ATOM 1635 C CA . TYR A 1 195 ? 25.135 -16.685 -35.737 1.00 45.94 195 TYR A CA 1
ATOM 1636 C C . TYR A 1 195 ? 26.133 -17.781 -35.356 1.00 45.94 195 TYR A C 1
ATOM 1638 O O . TYR A 1 195 ? 27.025 -18.053 -36.189 1.00 45.94 195 TYR A O 1
#